Protein AF-A0A3D4MIY4-F1 (afdb_monomer)

Solvent-accessible surface area (backbone atoms only — not comparable to full-atom values): 18614 Å² total; per-residue (Å²): 113,76,85,46,86,84,57,46,69,43,81,49,69,80,91,75,84,51,58,44,52,22,52,63,93,45,61,68,58,101,83,41,83,82,85,59,82,90,73,63,87,81,52,77,48,76,43,84,40,78,58,70,73,36,59,56,46,65,85,40,71,78,42,34,35,34,38,58,38,82,47,72,69,58,53,73,64,58,44,49,53,55,30,51,53,50,27,69,75,35,72,42,55,35,28,42,25,37,26,77,68,74,39,39,27,31,36,37,41,84,60,47,26,76,40,56,76,36,62,53,62,65,62,33,51,53,52,47,50,53,38,49,62,48,33,58,70,58,45,68,67,47,74,45,61,48,82,92,38,68,47,40,57,63,86,35,82,79,47,54,69,36,56,50,54,41,51,53,48,38,47,76,52,48,32,53,57,56,39,74,41,98,86,66,46,53,26,34,61,60,47,41,36,35,62,34,74,95,79,22,36,36,29,34,43,46,84,38,39,7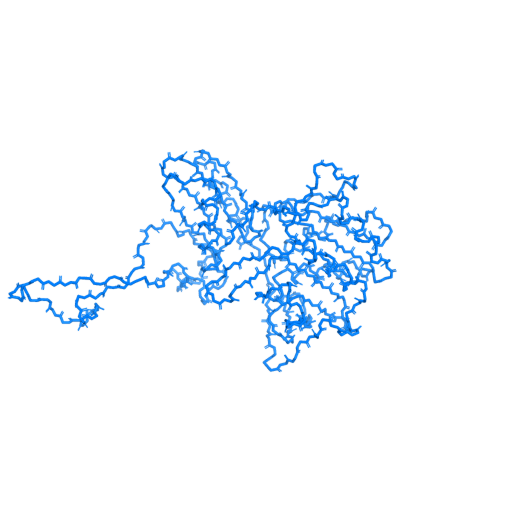2,86,40,35,84,82,65,28,25,12,39,34,39,70,53,72,92,50,32,31,44,20,24,39,40,59,56,29,61,55,53,48,24,52,50,49,34,45,66,79,37,71,79,40,34,33,37,44,31,34,34,26,33,71,38,98,77,34,80,77,70,68,40,78,34,87,32,75,59,40,47,79,32,16,54,60,35,15,47,54,47,47,74,42,46,40,77,74,46,96,59,34,28,30,22,31,34,51,49,33,23,38,44,42,35,23,28,74,86,48,60,36,66,60,59,43,50,55,47,64,60,28,39,36,35,89,50,38,36,48,52,84,70,85,110

Structure (mmCIF, N/CA/C/O backbone):
data_AF-A0A3D4MIY4-F1
#
_entry.id   AF-A0A3D4MIY4-F1
#
loop_
_atom_site.group_PDB
_atom_site.id
_atom_site.type_symbol
_atom_site.label_atom_id
_atom_site.label_alt_id
_atom_site.label_comp_id
_atom_site.label_asym_id
_atom_site.label_entity_id
_atom_site.label_seq_id
_atom_site.pdbx_PDB_ins_code
_atom_site.Cartn_x
_atom_site.Cartn_y
_atom_site.Cartn_z
_atom_site.occupancy
_atom_site.B_iso_or_equiv
_atom_site.auth_seq_id
_atom_site.auth_comp_id
_atom_site.auth_asym_id
_atom_site.auth_atom_id
_atom_site.pdbx_PDB_model_num
ATOM 1 N N . ILE A 1 1 ? 15.096 -20.292 -14.834 1.00 84.00 1 ILE A N 1
ATOM 2 C CA . ILE A 1 1 ? 14.872 -19.435 -13.636 1.00 84.00 1 ILE A CA 1
ATOM 3 C C . ILE A 1 1 ? 13.729 -19.999 -12.804 1.00 84.00 1 ILE A C 1
ATOM 5 O O . ILE A 1 1 ? 13.978 -20.437 -11.693 1.00 84.00 1 ILE A O 1
ATOM 9 N N . VAL A 1 2 ? 12.507 -20.044 -13.342 1.00 88.38 2 VAL A N 1
ATOM 10 C CA . VAL A 1 2 ? 11.313 -20.489 -12.599 1.00 88.38 2 VAL A CA 1
ATOM 11 C C . VAL A 1 2 ? 11.331 -21.970 -12.198 1.00 88.38 2 VAL A C 1
ATOM 13 O O . VAL A 1 2 ? 10.831 -22.300 -11.123 1.00 88.38 2 VAL A O 1
ATOM 16 N N . ASP A 1 3 ? 11.976 -22.826 -12.998 1.00 90.56 3 ASP A N 1
ATOM 17 C CA . ASP A 1 3 ? 12.056 -24.275 -12.749 1.00 90.56 3 ASP A CA 1
ATOM 18 C C . ASP A 1 3 ? 12.968 -24.647 -11.574 1.00 90.56 3 ASP A C 1
ATOM 20 O O . ASP A 1 3 ? 12.855 -25.740 -11.029 1.00 90.56 3 ASP A O 1
ATOM 24 N N . ASN A 1 4 ? 13.874 -23.752 -11.158 1.00 92.38 4 ASN A N 1
ATOM 25 C CA . ASN A 1 4 ? 14.737 -24.008 -10.011 1.00 92.38 4 ASN A CA 1
ATOM 26 C C . ASN A 1 4 ? 13.979 -23.674 -8.705 1.00 92.38 4 ASN A C 1
ATOM 28 O O . ASN A 1 4 ? 13.692 -22.496 -8.443 1.00 92.38 4 ASN A O 1
ATOM 32 N N . PRO A 1 5 ? 13.667 -24.662 -7.843 1.00 90.94 5 PRO A N 1
ATOM 33 C CA . PRO A 1 5 ? 12.929 -24.425 -6.598 1.00 90.94 5 PRO A CA 1
ATOM 34 C C . PRO A 1 5 ? 13.732 -23.619 -5.562 1.00 90.94 5 PRO A C 1
ATOM 36 O O . PRO A 1 5 ? 13.149 -22.984 -4.675 1.00 90.94 5 PRO A O 1
ATOM 39 N N . HIS A 1 6 ? 15.063 -23.595 -5.685 1.00 93.75 6 HIS A N 1
ATOM 40 C CA . HIS A 1 6 ? 15.959 -22.862 -4.790 1.00 93.75 6 HIS A CA 1
ATOM 41 C C . HIS A 1 6 ? 16.086 -21.378 -5.143 1.00 93.75 6 HIS A C 1
ATOM 43 O O . HIS A 1 6 ? 16.585 -20.604 -4.331 1.00 93.75 6 HIS A O 1
ATOM 49 N N . THR A 1 7 ? 15.612 -20.943 -6.314 1.00 94.88 7 THR A N 1
ATOM 50 C CA . THR A 1 7 ? 15.574 -19.516 -6.649 1.00 94.88 7 THR A CA 1
ATOM 51 C C . THR A 1 7 ? 14.589 -18.794 -5.732 1.00 94.88 7 THR A C 1
ATOM 53 O O . THR A 1 7 ? 13.399 -19.119 -5.730 1.00 94.88 7 THR A O 1
ATOM 56 N N . LYS A 1 8 ? 15.097 -17.820 -4.961 1.00 94.06 8 LYS A N 1
ATOM 57 C CA . LYS A 1 8 ? 14.319 -16.977 -4.032 1.00 94.06 8 LYS A CA 1
ATOM 58 C C . LYS A 1 8 ? 14.287 -15.506 -4.415 1.00 94.06 8 LYS A C 1
ATOM 60 O O . LYS A 1 8 ? 13.272 -14.860 -4.193 1.00 94.06 8 LYS A O 1
ATOM 65 N N . ILE A 1 9 ? 15.351 -14.995 -5.027 1.00 97.12 9 ILE A N 1
ATOM 66 C CA . ILE A 1 9 ? 15.426 -13.615 -5.508 1.00 97.12 9 ILE A CA 1
ATOM 67 C C . ILE A 1 9 ? 15.854 -13.635 -6.973 1.00 97.12 9 ILE A C 1
ATOM 69 O O . ILE A 1 9 ? 16.733 -14.411 -7.350 1.00 97.12 9 ILE A O 1
ATOM 73 N N . VAL A 1 10 ? 15.231 -12.795 -7.797 1.00 97.12 10 VAL A N 1
ATOM 74 C CA . VAL A 1 10 ? 15.616 -12.580 -9.195 1.00 97.12 10 VAL A CA 1
ATOM 75 C C . VAL A 1 10 ? 15.791 -11.088 -9.438 1.00 97.12 10 VAL A C 1
ATOM 77 O O . VAL A 1 10 ? 14.838 -10.328 -9.285 1.00 97.12 10 VAL A O 1
ATOM 80 N N . PHE A 1 11 ? 16.987 -10.690 -9.871 1.00 97.38 11 PHE A N 1
ATOM 81 C CA . PHE A 1 11 ? 17.255 -9.363 -10.422 1.00 97.38 11 PHE A CA 1
ATOM 82 C C . PHE A 1 11 ? 17.148 -9.430 -11.946 1.00 97.38 11 PHE A C 1
ATOM 84 O O . PHE A 1 11 ? 18.030 -9.948 -12.626 1.00 97.38 11 PHE A O 1
ATOM 91 N N . TRP A 1 12 ? 16.035 -8.936 -12.481 1.00 95.31 12 TRP A N 1
ATOM 92 C CA . TRP A 1 12 ? 15.746 -8.894 -13.909 1.00 95.31 12 TRP A CA 1
ATOM 93 C C . TRP A 1 12 ? 16.124 -7.525 -14.489 1.00 95.31 12 TRP A C 1
ATOM 95 O O . TRP A 1 12 ? 15.274 -6.657 -14.697 1.00 95.31 12 TRP A O 1
ATOM 105 N N . ASN A 1 13 ? 17.422 -7.329 -14.720 1.00 91.88 13 ASN A N 1
ATOM 106 C CA . ASN A 1 13 ? 17.986 -6.146 -15.373 1.00 91.88 13 ASN A CA 1
ATOM 107 C C . ASN A 1 13 ? 18.045 -6.137 -16.923 1.00 91.88 13 ASN A C 1
ATOM 109 O O . ASN A 1 13 ? 18.464 -5.105 -17.451 1.00 91.88 13 ASN A O 1
ATOM 113 N N . PRO A 1 14 ? 17.677 -7.191 -17.689 1.00 87.12 14 PRO A N 1
ATOM 114 C CA . PRO A 1 14 ? 17.742 -7.110 -19.146 1.00 87.12 14 PRO A CA 1
ATOM 115 C C . PRO A 1 14 ? 16.836 -6.019 -19.730 1.00 87.12 14 PRO A C 1
ATOM 117 O O . PRO A 1 14 ? 15.638 -5.968 -19.444 1.00 87.12 14 PRO A O 1
ATOM 120 N N . ALA A 1 15 ? 17.388 -5.204 -20.630 1.00 76.25 15 ALA A N 1
ATOM 121 C CA . ALA A 1 15 ? 16.610 -4.333 -21.503 1.00 76.25 15 ALA A CA 1
ATOM 122 C C . ALA A 1 15 ? 16.080 -5.157 -22.686 1.00 76.25 15 ALA A C 1
ATOM 124 O O . ALA A 1 15 ? 16.822 -5.479 -23.611 1.00 76.25 15 ALA A O 1
ATOM 125 N N . ILE A 1 16 ? 14.800 -5.533 -22.636 1.00 81.50 16 ILE A N 1
ATOM 126 C CA . ILE A 1 16 ? 14.145 -6.338 -23.674 1.00 81.50 16 ILE A CA 1
ATOM 127 C C . ILE A 1 16 ? 12.974 -5.553 -24.264 1.00 81.50 16 ILE A C 1
ATOM 129 O O . ILE A 1 16 ? 12.176 -4.949 -23.543 1.00 81.50 16 ILE A O 1
ATOM 133 N N . CYS A 1 17 ? 12.864 -5.587 -25.589 1.00 75.19 17 CYS A N 1
ATOM 134 C CA . CYS A 1 17 ? 11.713 -5.079 -26.320 1.00 75.19 17 CYS A CA 1
ATOM 135 C C . CYS A 1 17 ? 10.725 -6.223 -26.573 1.00 75.19 17 CYS A C 1
ATOM 137 O O . CYS A 1 17 ? 10.965 -7.080 -27.419 1.00 75.19 17 CYS A O 1
ATOM 139 N N . ASP A 1 18 ? 9.613 -6.238 -25.840 1.00 82.06 18 ASP A N 1
ATOM 140 C CA . ASP A 1 18 ? 8.560 -7.244 -26.013 1.00 82.06 18 ASP A CA 1
ATOM 141 C C . ASP A 1 18 ? 7.606 -6.826 -27.148 1.00 82.06 18 ASP A C 1
ATOM 143 O O . ASP A 1 18 ? 6.642 -6.086 -26.928 1.00 82.06 18 ASP A O 1
ATOM 147 N N . PHE A 1 19 ? 7.884 -7.297 -28.366 1.00 87.56 19 PHE A N 1
ATOM 148 C CA . PHE A 1 19 ? 6.998 -7.176 -29.525 1.00 87.56 19 PHE A CA 1
ATOM 149 C C . PHE A 1 19 ? 6.752 -8.543 -30.161 1.00 87.56 19 PHE A C 1
ATOM 151 O O . PHE A 1 19 ? 7.664 -9.359 -30.284 1.00 87.56 19 PHE A O 1
ATOM 158 N N . ASN A 1 20 ? 5.525 -8.758 -30.622 1.00 86.75 20 ASN A N 1
ATOM 159 C CA . ASN A 1 20 ? 5.214 -9.777 -31.608 1.00 86.75 20 ASN A CA 1
ATOM 160 C C . ASN A 1 20 ? 5.405 -9.163 -32.996 1.00 86.75 20 ASN A C 1
ATOM 162 O O . ASN A 1 20 ? 4.992 -8.028 -33.232 1.00 86.75 20 ASN A O 1
ATOM 166 N N . GLY A 1 21 ? 6.027 -9.907 -33.908 1.00 87.88 21 GLY A N 1
ATOM 167 C CA . GLY A 1 21 ? 6.249 -9.473 -35.284 1.00 87.88 21 GLY A CA 1
ATOM 168 C C . GLY A 1 21 ? 5.508 -10.345 -36.289 1.00 87.88 21 GLY A C 1
ATOM 169 O O . GLY A 1 21 ? 5.475 -11.572 -36.150 1.00 87.88 21 GLY A O 1
ATOM 170 N N . SER A 1 22 ? 4.975 -9.730 -37.336 1.00 89.31 22 SER A N 1
ATOM 171 C CA . SER A 1 22 ? 4.595 -10.412 -38.575 1.00 89.31 22 SER 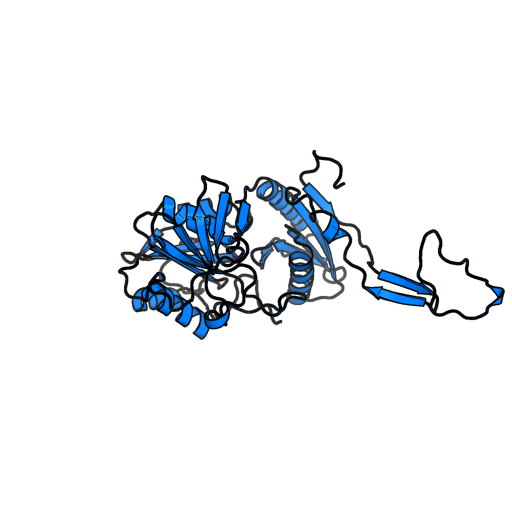A CA 1
ATOM 172 C C . SER A 1 22 ? 5.247 -9.728 -39.772 1.00 89.31 22 SER A C 1
ATOM 174 O O . SER A 1 22 ? 5.598 -8.547 -39.704 1.00 89.31 22 SER A O 1
ATOM 176 N N . ILE A 1 23 ? 5.428 -10.490 -40.849 1.00 88.06 23 ILE A N 1
ATOM 177 C CA . ILE A 1 23 ? 5.787 -9.959 -42.165 1.00 88.06 23 ILE A CA 1
ATOM 178 C C . ILE A 1 23 ? 4.547 -10.107 -43.034 1.00 88.06 23 ILE A C 1
ATOM 180 O O . ILE A 1 23 ? 4.093 -11.229 -43.263 1.00 88.06 23 ILE A O 1
ATOM 184 N N . ASP A 1 24 ? 3.972 -8.978 -43.434 1.00 85.31 24 ASP A N 1
ATOM 185 C CA . ASP A 1 24 ? 2.646 -8.892 -44.036 1.00 85.31 24 ASP A CA 1
ATOM 186 C C . ASP A 1 24 ? 1.632 -9.692 -43.177 1.00 85.31 24 ASP A C 1
ATOM 188 O O . ASP A 1 24 ? 1.562 -9.498 -41.953 1.00 85.31 24 ASP A O 1
ATOM 192 N N . ASP A 1 25 ? 0.906 -10.637 -43.779 1.00 83.06 25 ASP A N 1
ATOM 193 C CA . ASP A 1 25 ? -0.062 -11.509 -43.097 1.00 83.06 25 ASP A CA 1
ATOM 194 C C . ASP A 1 25 ? 0.558 -12.787 -42.492 1.00 83.06 25 ASP A C 1
ATOM 196 O O . ASP A 1 25 ? -0.145 -13.635 -41.935 1.00 83.06 25 ASP A O 1
ATOM 200 N N . VAL A 1 26 ? 1.883 -12.957 -42.575 1.00 84.00 26 VAL A N 1
ATOM 201 C CA . VAL A 1 26 ? 2.581 -14.149 -42.076 1.00 84.00 26 VAL A CA 1
ATOM 202 C C . VAL A 1 26 ? 3.101 -13.912 -40.661 1.00 84.00 26 VAL A C 1
ATOM 204 O O . VAL A 1 26 ? 4.045 -13.154 -40.424 1.00 84.00 26 VAL A O 1
ATOM 207 N N . ALA A 1 27 ? 2.511 -14.617 -39.697 1.00 82.75 27 ALA A N 1
ATOM 208 C CA . ALA A 1 27 ? 2.979 -14.613 -38.315 1.00 82.75 27 ALA A CA 1
ATOM 209 C C . ALA A 1 27 ? 4.389 -15.221 -38.185 1.00 82.75 27 ALA A C 1
ATOM 211 O O . ALA A 1 27 ? 4.691 -16.266 -38.769 1.00 82.75 27 ALA A O 1
ATOM 212 N N . SER A 1 28 ? 5.241 -14.599 -37.366 1.00 83.81 28 SER A N 1
ATOM 213 C CA . SER A 1 28 ? 6.577 -15.127 -37.068 1.00 83.81 28 SER A CA 1
ATOM 214 C C . SER A 1 28 ? 6.506 -16.409 -36.231 1.00 83.81 28 SER A C 1
ATOM 216 O O . SER A 1 28 ? 5.697 -16.526 -35.312 1.00 83.81 28 SER A O 1
ATOM 218 N N . GLY A 1 29 ? 7.390 -17.374 -36.497 1.00 82.25 29 GLY A N 1
ATOM 219 C CA . GLY A 1 29 ? 7.465 -18.608 -35.713 1.00 82.25 29 GLY A CA 1
ATOM 220 C C . GLY A 1 29 ? 8.442 -19.640 -36.272 1.00 82.25 29 GLY A C 1
ATOM 221 O O . GLY A 1 29 ? 8.860 -19.566 -37.423 1.00 82.25 29 GLY A O 1
ATOM 222 N N . ARG A 1 30 ? 8.779 -20.659 -35.467 1.00 82.75 30 ARG A N 1
ATOM 223 C CA . ARG A 1 30 ? 9.730 -21.731 -35.843 1.00 82.75 30 ARG A CA 1
ATOM 224 C C . ARG A 1 30 ? 9.350 -22.459 -37.140 1.00 82.75 30 ARG A C 1
ATOM 226 O O . ARG A 1 30 ? 10.223 -22.979 -37.827 1.00 82.75 30 ARG A O 1
ATOM 233 N N . LYS A 1 31 ? 8.050 -22.527 -37.438 1.00 85.31 31 LYS A N 1
ATOM 234 C CA . LYS A 1 31 ? 7.483 -23.148 -38.644 1.00 85.31 31 LYS A CA 1
ATOM 235 C C . LYS A 1 31 ? 6.847 -22.122 -39.594 1.00 85.31 31 LYS A C 1
ATOM 237 O O . LYS A 1 31 ? 6.045 -22.509 -40.437 1.00 85.31 31 LYS A O 1
ATOM 242 N N . ALA A 1 32 ? 7.157 -20.834 -39.435 1.00 83.25 32 ALA A N 1
ATOM 243 C CA . ALA A 1 32 ? 6.662 -19.804 -40.339 1.00 83.25 32 ALA A CA 1
ATOM 244 C C . ALA A 1 32 ? 7.239 -19.998 -41.745 1.00 83.25 32 ALA A C 1
ATOM 246 O O . ALA A 1 32 ? 8.332 -20.549 -41.925 1.00 83.25 32 ALA A O 1
ATOM 247 N N . GLN A 1 33 ? 6.488 -19.550 -42.748 1.00 84.44 33 GLN A N 1
ATOM 248 C CA . GLN A 1 33 ? 6.910 -19.626 -44.137 1.00 84.44 33 GLN A CA 1
ATOM 249 C C . GLN A 1 33 ? 8.217 -18.847 -44.337 1.00 84.44 33 GLN A C 1
ATOM 251 O O . GLN A 1 33 ? 8.369 -17.726 -43.855 1.00 84.44 33 GLN A O 1
ATOM 256 N N . ARG A 1 34 ? 9.177 -19.443 -45.058 1.00 81.75 34 ARG A N 1
ATOM 257 C CA . ARG A 1 34 ? 10.423 -18.749 -45.405 1.00 81.75 34 ARG A CA 1
ATOM 258 C C . ARG A 1 34 ? 10.121 -17.563 -46.316 1.00 81.75 34 ARG A C 1
ATOM 260 O O . ARG A 1 34 ? 9.444 -17.726 -47.333 1.00 81.75 34 ARG A O 1
ATOM 267 N N . MET A 1 35 ? 10.686 -16.408 -45.976 1.00 82.75 35 MET A N 1
ATOM 268 C CA . MET A 1 35 ? 10.656 -15.236 -46.847 1.00 82.75 35 MET A CA 1
ATOM 269 C C . MET A 1 35 ? 11.371 -15.535 -48.168 1.00 82.75 35 MET A C 1
ATOM 271 O O . MET A 1 35 ? 12.379 -16.249 -48.194 1.00 82.75 35 MET A O 1
ATOM 275 N N . LYS A 1 36 ? 10.845 -14.989 -49.266 1.00 81.62 36 LYS A N 1
ATOM 276 C CA . LYS A 1 36 ? 11.412 -15.132 -50.610 1.00 81.62 36 LYS A CA 1
ATOM 277 C C . LYS A 1 36 ? 11.855 -13.758 -51.096 1.00 81.62 36 LYS A C 1
ATOM 279 O O . LYS A 1 3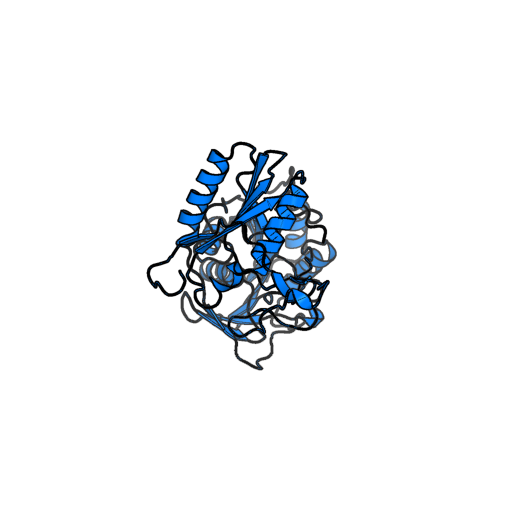6 ? 11.016 -12.910 -51.355 1.00 81.62 36 LYS A O 1
ATOM 284 N N . THR A 1 37 ? 13.158 -13.557 -51.263 1.00 77.12 37 THR A N 1
ATOM 285 C CA . THR A 1 37 ? 13.740 -12.274 -51.704 1.00 77.12 37 THR A CA 1
ATOM 286 C C . THR A 1 37 ? 13.262 -11.831 -53.089 1.00 77.12 37 THR A C 1
ATOM 288 O O . THR A 1 37 ? 13.198 -10.641 -53.363 1.00 77.12 37 THR A O 1
ATOM 291 N N . ALA A 1 38 ? 12.861 -12.774 -53.948 1.00 79.56 38 ALA A N 1
ATOM 292 C CA . ALA A 1 38 ? 12.288 -12.484 -55.263 1.00 79.56 38 ALA A CA 1
ATOM 293 C C . ALA A 1 38 ? 10.871 -11.872 -55.215 1.00 79.56 38 ALA A C 1
ATOM 295 O O . ALA A 1 38 ? 10.374 -11.444 -56.250 1.00 79.56 38 ALA A O 1
ATOM 296 N N . ALA A 1 39 ? 10.210 -11.851 -54.049 1.00 73.75 39 ALA A N 1
ATOM 297 C CA . ALA A 1 39 ? 8.852 -11.325 -53.897 1.00 73.75 39 ALA A CA 1
ATOM 298 C C . ALA A 1 39 ? 8.787 -9.788 -53.788 1.00 73.75 39 ALA A C 1
ATOM 300 O O . ALA A 1 39 ? 7.691 -9.239 -53.773 1.00 73.75 39 ALA A O 1
ATOM 301 N N . GLY A 1 40 ? 9.934 -9.100 -53.754 1.00 82.88 40 GLY A N 1
ATOM 302 C CA . GLY A 1 40 ? 9.991 -7.642 -53.658 1.00 82.88 40 GLY A CA 1
ATOM 303 C C . GLY A 1 40 ? 9.841 -7.131 -52.224 1.00 82.88 40 GLY A C 1
ATOM 304 O O . GLY A 1 40 ? 10.310 -7.764 -51.279 1.00 82.88 40 GLY A O 1
ATOM 305 N N . GLU A 1 41 ? 9.250 -5.947 -52.081 1.00 87.12 41 GLU A N 1
ATOM 306 C CA . GLU A 1 41 ? 9.051 -5.263 -50.800 1.00 87.12 41 GLU A CA 1
ATOM 307 C C . GLU A 1 41 ? 8.077 -6.022 -49.881 1.00 87.12 41 GLU A C 1
ATOM 309 O O . GLU A 1 41 ? 7.076 -6.570 -50.335 1.00 87.12 41 GLU A O 1
ATOM 314 N N . THR A 1 42 ? 8.367 -6.034 -48.576 1.00 86.69 42 THR A N 1
ATOM 315 C CA . THR A 1 42 ? 7.546 -6.683 -47.537 1.00 86.69 42 THR A CA 1
ATOM 316 C C . THR A 1 42 ? 7.409 -5.767 -46.327 1.00 86.69 42 THR A C 1
ATOM 318 O O . THR A 1 42 ? 8.398 -5.142 -45.930 1.00 86.69 42 THR A O 1
ATOM 321 N N . HIS A 1 43 ? 6.244 -5.737 -45.679 1.00 89.38 43 HIS A N 1
ATOM 322 C CA . HIS A 1 43 ? 5.992 -4.865 -44.530 1.00 89.38 43 HIS A CA 1
ATOM 323 C C . HIS A 1 43 ? 6.120 -5.624 -43.209 1.00 89.38 43 HIS A C 1
ATOM 325 O O . HIS A 1 43 ? 5.499 -6.664 -43.007 1.00 89.38 43 HIS A O 1
ATOM 331 N N . MET A 1 44 ? 6.880 -5.081 -42.256 1.00 90.69 44 MET A N 1
ATOM 332 C CA . MET A 1 44 ? 6.946 -5.630 -40.900 1.00 90.69 44 MET A CA 1
ATOM 333 C C . MET A 1 44 ? 5.928 -4.937 -39.994 1.00 90.69 44 MET A C 1
ATOM 335 O O . MET A 1 44 ? 5.990 -3.724 -39.792 1.00 90.69 44 MET A O 1
ATOM 339 N N . LYS A 1 45 ? 5.030 -5.713 -39.386 1.00 90.44 45 LYS A N 1
ATOM 340 C CA . LYS A 1 45 ? 4.103 -5.223 -38.363 1.00 90.44 45 LYS A CA 1
ATOM 341 C C . LYS A 1 45 ? 4.562 -5.687 -36.989 1.00 90.44 45 LYS A C 1
ATOM 343 O O . LYS A 1 45 ? 4.643 -6.885 -36.727 1.00 90.44 45 LYS A O 1
ATOM 348 N N . LEU A 1 46 ? 4.822 -4.730 -36.103 1.00 90.62 46 LEU A N 1
ATOM 349 C CA . LEU A 1 46 ? 5.132 -4.986 -34.700 1.00 90.62 46 LEU A CA 1
ATOM 350 C C . LEU A 1 46 ? 3.923 -4.642 -33.833 1.00 90.62 46 LEU A C 1
ATOM 352 O O . LEU A 1 46 ? 3.378 -3.541 -33.918 1.00 90.62 46 LEU A O 1
ATOM 356 N N . THR A 1 47 ? 3.513 -5.569 -32.976 1.00 88.75 47 THR A N 1
ATOM 357 C CA . THR A 1 47 ? 2.494 -5.331 -31.949 1.00 88.75 47 THR A CA 1
ATOM 358 C C . THR A 1 47 ? 3.094 -5.576 -30.568 1.00 88.75 47 THR A C 1
ATOM 360 O O . THR A 1 47 ? 3.915 -6.481 -30.417 1.00 88.75 47 THR A O 1
ATOM 363 N N . PRO A 1 48 ? 2.749 -4.780 -29.541 1.00 86.44 48 PRO A N 1
ATOM 364 C CA . PRO A 1 48 ? 3.254 -5.016 -28.192 1.00 86.44 48 PRO A CA 1
ATOM 365 C C . PRO A 1 48 ? 2.940 -6.440 -27.721 1.00 86.44 48 PRO A C 1
ATOM 367 O O . PRO A 1 48 ? 1.798 -6.888 -27.823 1.00 86.44 48 PRO A O 1
ATOM 370 N N . ALA A 1 49 ? 3.948 -7.134 -27.199 1.00 85.75 49 ALA A N 1
ATOM 371 C CA . ALA A 1 49 ? 3.780 -8.431 -26.558 1.00 85.75 49 ALA A CA 1
ATOM 372 C C . ALA A 1 49 ? 3.663 -8.280 -25.036 1.00 85.75 49 ALA A C 1
ATOM 374 O O . ALA A 1 49 ? 4.031 -7.251 -24.451 1.00 85.75 49 ALA A O 1
ATOM 375 N N . ASP A 1 50 ? 3.170 -9.335 -24.390 1.00 83.31 50 ASP A N 1
ATOM 376 C CA . ASP A 1 50 ? 3.215 -9.439 -22.938 1.00 83.31 50 ASP A CA 1
ATOM 377 C C . ASP A 1 50 ? 4.661 -9.403 -22.448 1.00 83.31 50 ASP A C 1
ATOM 379 O O . ASP A 1 50 ? 5.572 -9.981 -23.040 1.00 83.31 50 ASP A O 1
ATOM 383 N N . LYS A 1 51 ? 4.869 -8.712 -21.328 1.00 84.50 51 LYS A N 1
ATOM 384 C CA . LYS A 1 51 ? 6.196 -8.545 -20.745 1.00 84.50 51 LYS A CA 1
ATOM 385 C C . LYS A 1 51 ? 6.702 -9.875 -20.200 1.00 84.50 51 LYS A C 1
ATOM 387 O O . LYS A 1 51 ? 6.076 -10.410 -19.284 1.00 84.50 51 LYS A O 1
ATOM 392 N N . ILE A 1 52 ? 7.870 -10.345 -20.652 1.00 88.62 52 ILE A N 1
ATOM 393 C CA . ILE A 1 52 ? 8.477 -11.605 -20.168 1.00 88.62 52 ILE A CA 1
ATOM 394 C C . ILE A 1 52 ? 8.596 -11.615 -18.636 1.00 88.62 52 ILE A C 1
ATOM 396 O O . ILE A 1 52 ? 8.311 -12.624 -17.990 1.00 88.62 52 ILE A O 1
ATOM 400 N N . VAL A 1 53 ? 8.942 -10.469 -18.037 1.00 90.31 53 VAL A N 1
ATOM 401 C CA . VAL A 1 53 ? 9.090 -10.314 -16.578 1.00 90.31 53 VAL A CA 1
ATOM 402 C C . VAL A 1 53 ? 7.826 -10.698 -15.794 1.00 90.31 53 VAL A C 1
ATOM 404 O O . VAL A 1 53 ? 7.934 -11.234 -14.692 1.00 90.31 53 VAL A O 1
ATOM 407 N N . SER A 1 54 ? 6.629 -10.528 -16.370 1.00 87.62 54 SER A N 1
ATOM 408 C CA . SER A 1 54 ? 5.372 -10.944 -15.729 1.00 87.62 54 SER A CA 1
ATOM 409 C C . SER A 1 54 ? 5.229 -12.466 -15.594 1.00 87.62 54 SER A C 1
ATOM 411 O O . SER A 1 54 ? 4.509 -12.946 -14.717 1.00 87.62 54 SER A O 1
ATOM 413 N N . GLY A 1 55 ? 5.957 -13.236 -16.411 1.00 90.19 55 GLY A N 1
ATOM 414 C CA . GLY A 1 55 ? 5.975 -14.696 -16.362 1.00 90.19 55 GLY A CA 1
ATOM 415 C C . GLY A 1 55 ? 6.711 -15.256 -15.142 1.00 90.19 55 GLY A C 1
ATOM 416 O O . GLY A 1 55 ? 6.358 -16.330 -14.663 1.00 90.19 55 GLY A O 1
ATOM 417 N N . ILE A 1 56 ? 7.686 -14.524 -14.585 1.00 92.19 56 ILE A N 1
ATOM 418 C CA . ILE A 1 56 ? 8.572 -15.034 -13.520 1.00 92.19 56 ILE A CA 1
ATOM 419 C C . ILE A 1 56 ? 7.782 -15.399 -12.260 1.00 92.19 56 ILE A C 1
ATOM 421 O O . ILE A 1 56 ? 7.947 -16.482 -11.704 1.00 92.19 56 ILE A O 1
ATOM 425 N N . ARG A 1 57 ? 6.895 -14.502 -11.820 1.00 91.88 57 ARG A N 1
ATOM 426 C CA . ARG A 1 57 ? 6.057 -14.702 -10.630 1.00 91.88 57 ARG A CA 1
ATOM 427 C C . ARG A 1 57 ? 4.659 -15.198 -10.979 1.00 91.88 57 ARG A C 1
ATOM 429 O O . ARG A 1 57 ? 3.764 -15.056 -10.148 1.00 91.88 57 ARG A O 1
ATOM 436 N N . LYS A 1 58 ? 4.409 -15.721 -12.186 1.00 89.25 58 LYS A N 1
ATOM 437 C CA . LYS A 1 58 ? 3.071 -16.212 -12.560 1.00 89.25 58 LYS A CA 1
ATOM 438 C C . LYS A 1 58 ? 2.638 -17.337 -11.617 1.00 89.25 58 LYS A C 1
ATOM 440 O O . LYS A 1 58 ? 1.656 -17.164 -10.895 1.00 89.25 58 LYS A O 1
ATOM 445 N N . ASP A 1 59 ? 3.466 -18.376 -11.533 1.00 88.25 59 ASP A N 1
ATOM 446 C CA . ASP A 1 59 ? 3.224 -19.568 -10.708 1.00 88.25 59 ASP A CA 1
ATOM 447 C C . ASP A 1 59 ? 4.115 -19.608 -9.451 1.00 88.25 59 ASP A C 1
ATOM 449 O O . ASP A 1 59 ? 3.767 -20.211 -8.438 1.00 88.25 59 ASP A O 1
ATOM 453 N N . ARG A 1 60 ? 5.244 -18.888 -9.467 1.00 90.81 60 ARG A N 1
ATOM 454 C CA . ARG A 1 60 ? 6.214 -18.798 -8.363 1.00 90.81 60 ARG A CA 1
ATOM 455 C C . ARG A 1 60 ? 6.077 -17.488 -7.586 1.00 90.81 60 ARG A C 1
ATOM 457 O O . ARG A 1 60 ? 6.937 -16.610 -7.642 1.00 90.81 60 ARG A O 1
ATOM 464 N N . LYS A 1 61 ? 4.962 -17.325 -6.862 1.00 88.38 61 LYS A N 1
ATOM 465 C CA . LYS A 1 61 ? 4.701 -16.116 -6.044 1.00 88.38 61 LYS A CA 1
ATOM 466 C C . LYS A 1 61 ? 5.700 -15.926 -4.894 1.00 88.38 61 LYS A C 1
ATOM 468 O O . LYS A 1 61 ? 5.808 -14.809 -4.391 1.00 88.38 61 LYS A O 1
ATOM 473 N N . ASP A 1 62 ? 6.416 -16.990 -4.530 1.00 90.25 62 ASP A N 1
ATOM 474 C CA . ASP A 1 62 ? 7.481 -17.026 -3.524 1.00 90.25 62 ASP A CA 1
ATOM 475 C C . ASP A 1 62 ? 8.801 -16.389 -3.985 1.00 90.25 62 ASP A C 1
ATOM 477 O O . ASP A 1 62 ? 9.654 -16.113 -3.149 1.00 90.25 62 ASP A O 1
ATOM 481 N N . ILE A 1 63 ? 8.992 -16.156 -5.289 1.00 95.12 63 ILE A N 1
ATOM 482 C CA . ILE A 1 63 ? 10.167 -15.433 -5.786 1.00 95.12 63 ILE A CA 1
ATOM 483 C C . ILE A 1 63 ? 9.993 -13.941 -5.502 1.00 95.12 63 ILE A C 1
ATOM 485 O O . ILE A 1 63 ? 8.999 -13.341 -5.921 1.00 95.12 63 ILE A O 1
ATOM 489 N N . PHE A 1 64 ? 10.994 -13.340 -4.860 1.00 96.81 64 PHE A N 1
ATOM 490 C CA . PHE A 1 64 ? 11.154 -11.896 -4.767 1.00 96.81 64 PHE A CA 1
ATOM 491 C C . PHE A 1 64 ? 11.754 -11.368 -6.072 1.00 96.81 64 PHE A C 1
ATOM 493 O O . PHE A 1 64 ? 12.879 -11.708 -6.444 1.00 96.81 64 PHE A O 1
ATOM 500 N N . LEU A 1 65 ? 10.985 -10.570 -6.805 1.00 97.38 65 LEU A N 1
ATOM 501 C CA . LEU A 1 65 ? 11.368 -10.078 -8.121 1.00 97.38 65 LEU A CA 1
ATOM 502 C C . LEU A 1 65 ? 11.756 -8.608 -8.051 1.00 97.38 65 LEU A C 1
ATOM 504 O O . LEU A 1 65 ? 10.952 -7.762 -7.656 1.00 97.38 65 LEU A O 1
ATOM 508 N N . VAL A 1 66 ? 12.966 -8.326 -8.517 1.00 98.19 66 VAL A N 1
ATOM 509 C CA . VAL A 1 66 ? 13.478 -6.987 -8.772 1.00 98.19 66 VAL A CA 1
ATOM 510 C C . VAL A 1 66 ? 13.547 -6.784 -10.280 1.00 98.19 66 VAL A C 1
ATOM 512 O O . VAL A 1 66 ? 14.071 -7.640 -10.991 1.00 98.19 66 VAL A O 1
ATOM 515 N N . ALA A 1 67 ? 13.026 -5.669 -10.779 1.00 97.06 67 ALA A N 1
ATOM 516 C CA . ALA A 1 67 ? 13.134 -5.300 -12.188 1.00 97.06 67 ALA A CA 1
ATOM 517 C C . ALA A 1 67 ? 13.783 -3.926 -12.352 1.00 97.06 67 ALA A C 1
ATOM 519 O O . ALA A 1 67 ? 13.922 -3.167 -11.396 1.00 97.06 67 ALA A O 1
ATOM 520 N N . PHE A 1 68 ? 14.167 -3.612 -13.584 1.00 96.88 68 PHE A N 1
ATOM 521 C CA . PHE A 1 68 ? 14.805 -2.351 -13.931 1.00 96.88 68 PHE A CA 1
ATOM 522 C C . PHE A 1 68 ? 13.967 -1.624 -14.976 1.00 96.88 68 PHE A C 1
ATOM 524 O O . PHE A 1 68 ? 13.389 -2.241 -15.877 1.00 96.88 68 PHE A O 1
ATOM 531 N N . LYS A 1 69 ? 13.896 -0.302 -14.855 1.00 95.44 69 LYS A N 1
ATOM 532 C CA . LYS A 1 69 ? 13.201 0.563 -15.796 1.00 95.44 69 LYS A CA 1
ATOM 533 C C . LYS A 1 69 ? 14.099 1.727 -16.174 1.00 95.44 69 LYS A C 1
ATOM 535 O O . LYS A 1 69 ? 14.427 2.567 -15.352 1.00 95.44 69 LYS A O 1
ATOM 540 N N . THR A 1 70 ? 14.435 1.801 -17.451 1.00 95.31 70 THR A N 1
ATOM 541 C CA . THR A 1 70 ? 15.199 2.924 -17.986 1.00 95.31 70 THR A CA 1
ATOM 542 C C . THR A 1 70 ? 14.273 3.979 -18.591 1.00 95.31 70 THR A C 1
ATOM 544 O O . THR A 1 70 ? 13.274 3.639 -19.247 1.00 95.31 70 THR A O 1
ATOM 547 N N . THR A 1 71 ? 14.620 5.243 -18.367 1.00 95.94 71 THR A N 1
ATOM 548 C CA . THR A 1 71 ? 14.055 6.444 -18.998 1.00 95.94 71 THR A CA 1
ATOM 549 C C . THR A 1 71 ? 15.167 7.280 -19.641 1.00 95.94 71 THR A C 1
ATOM 551 O O . THR A 1 71 ? 16.355 6.996 -19.456 1.00 95.94 71 THR A O 1
ATOM 554 N N . THR A 1 72 ? 14.779 8.287 -20.427 1.00 96.75 72 THR A N 1
ATOM 555 C CA . THR A 1 72 ? 15.709 9.167 -21.143 1.00 96.75 72 THR A CA 1
ATOM 556 C C . THR A 1 72 ? 15.245 10.615 -21.037 1.00 96.75 72 THR A C 1
ATOM 558 O O . THR A 1 72 ? 14.274 10.981 -21.694 1.00 96.75 72 THR A O 1
ATOM 561 N N . GLY A 1 73 ? 15.946 11.434 -20.249 1.00 97.25 73 GLY A N 1
ATOM 562 C CA . GLY A 1 73 ? 15.622 12.851 -20.062 1.00 97.25 73 GLY A CA 1
ATOM 563 C C . GLY A 1 73 ? 14.317 13.094 -19.303 1.00 97.25 73 GLY A C 1
ATOM 564 O O . GLY A 1 73 ? 13.752 14.175 -19.425 1.00 97.25 73 GLY A O 1
ATOM 565 N N . ALA A 1 74 ? 13.828 12.094 -18.567 1.00 97.19 74 ALA A N 1
ATOM 566 C CA . ALA A 1 74 ? 12.584 12.188 -17.817 1.00 97.19 74 ALA A CA 1
ATOM 567 C C . ALA A 1 74 ? 12.781 12.943 -16.495 1.00 97.19 74 ALA A C 1
ATOM 569 O O . ALA A 1 74 ? 13.835 12.855 -15.856 1.00 97.19 74 ALA A O 1
ATOM 570 N N . SER A 1 75 ? 11.737 13.650 -16.072 1.00 95.75 75 SER A N 1
ATOM 571 C CA . SER A 1 75 ? 11.608 14.182 -14.715 1.00 95.75 75 SER A CA 1
ATOM 572 C C . SER A 1 75 ? 11.446 13.060 -13.683 1.00 95.75 75 SER A C 1
ATOM 574 O O . SER A 1 75 ? 11.101 11.922 -14.016 1.00 95.75 75 SER A O 1
ATOM 576 N N . GLU A 1 76 ? 11.659 13.383 -12.406 1.00 94.38 76 GLU A N 1
ATOM 577 C CA . GLU A 1 76 ? 11.514 12.423 -11.306 1.00 94.38 76 GLU A CA 1
ATOM 578 C C . GLU A 1 76 ? 10.109 11.791 -11.258 1.00 94.38 76 GLU A C 1
ATOM 580 O O . GLU A 1 76 ? 9.973 10.576 -11.112 1.00 94.38 76 GLU A O 1
ATOM 585 N N . ASP A 1 77 ? 9.057 12.586 -11.462 1.00 91.88 77 ASP A N 1
ATOM 586 C CA . ASP A 1 77 ? 7.680 12.086 -11.457 1.00 91.88 77 ASP A CA 1
ATOM 587 C C . ASP A 1 77 ? 7.389 11.174 -12.655 1.00 91.88 77 ASP A C 1
ATOM 589 O O . ASP A 1 77 ? 6.764 10.122 -12.503 1.00 91.88 77 ASP A O 1
ATOM 593 N N . GLU A 1 78 ? 7.885 11.510 -13.848 1.00 93.56 78 GLU A N 1
ATOM 594 C CA . GLU A 1 78 ? 7.747 10.652 -15.031 1.00 93.56 78 GLU A CA 1
ATOM 595 C C . GLU A 1 78 ? 8.469 9.311 -14.845 1.00 93.56 78 GLU A C 1
ATOM 597 O O . GLU A 1 78 ? 7.939 8.254 -15.213 1.00 93.56 78 GLU A O 1
ATOM 602 N N . MET A 1 79 ? 9.660 9.335 -14.237 1.00 95.50 79 MET A N 1
ATOM 603 C CA . MET A 1 79 ? 10.397 8.134 -13.845 1.00 95.50 79 MET A CA 1
ATOM 604 C C . MET A 1 79 ? 9.583 7.280 -12.872 1.00 95.50 79 MET A C 1
ATOM 606 O O . MET A 1 79 ? 9.389 6.078 -13.106 1.00 95.50 79 MET A O 1
ATOM 610 N N . TYR A 1 80 ? 9.066 7.906 -11.815 1.00 93.44 80 TYR A N 1
ATOM 611 C CA . TYR A 1 80 ? 8.250 7.256 -10.802 1.00 93.44 80 TYR A CA 1
ATOM 612 C C . TYR A 1 80 ? 7.014 6.579 -11.413 1.00 93.44 80 TYR A C 1
ATOM 614 O O . TYR A 1 80 ? 6.801 5.376 -11.237 1.00 93.44 80 TYR A O 1
ATOM 622 N N . LEU A 1 81 ? 6.243 7.302 -12.227 1.00 90.56 81 LEU A N 1
ATOM 623 C CA . LEU A 1 81 ? 5.054 6.769 -12.894 1.00 90.56 81 LEU A CA 1
ATOM 624 C C . LEU A 1 81 ? 5.391 5.603 -13.833 1.00 90.56 81 LEU A C 1
ATOM 626 O O . LEU A 1 81 ? 4.679 4.591 -13.866 1.00 90.56 81 LEU A O 1
ATOM 630 N N . ALA A 1 82 ? 6.494 5.698 -14.581 1.00 91.75 82 ALA A N 1
ATOM 631 C CA . ALA A 1 82 ? 6.929 4.641 -15.486 1.00 91.75 82 ALA A CA 1
ATOM 632 C C . ALA A 1 82 ? 7.302 3.350 -14.739 1.00 91.75 82 ALA A C 1
ATOM 634 O O . ALA A 1 82 ? 6.945 2.250 -15.188 1.00 91.75 82 ALA A O 1
ATOM 635 N N . GLY A 1 83 ? 8.001 3.465 -13.608 1.00 93.06 83 GLY A N 1
ATOM 636 C CA . GLY A 1 83 ? 8.363 2.315 -12.785 1.00 93.06 83 GLY A CA 1
ATOM 637 C C . GLY A 1 83 ? 7.178 1.741 -12.005 1.00 93.06 83 GLY A C 1
ATOM 638 O O . GLY A 1 83 ? 7.007 0.520 -11.992 1.00 93.06 83 GLY A O 1
ATOM 639 N N . LEU A 1 84 ? 6.290 2.581 -11.462 1.00 89.88 84 LEU A N 1
ATOM 640 C CA . LEU A 1 84 ? 5.064 2.142 -10.785 1.00 89.88 84 LEU A CA 1
ATOM 641 C C . LEU A 1 84 ? 4.147 1.362 -11.740 1.00 89.88 84 LEU A C 1
ATOM 643 O O . LEU A 1 84 ? 3.649 0.284 -11.402 1.00 89.88 84 LEU A O 1
ATOM 647 N N . LYS A 1 85 ? 3.987 1.851 -12.977 1.00 87.50 85 LYS A N 1
ATOM 648 C CA . LYS A 1 85 ? 3.231 1.168 -14.037 1.00 87.50 85 LYS A CA 1
ATOM 649 C C . LYS A 1 85 ? 3.803 -0.214 -14.351 1.00 87.50 85 LYS A C 1
ATOM 651 O O . LYS A 1 85 ? 3.039 -1.175 -14.477 1.00 87.50 85 LYS A O 1
ATOM 656 N N . LEU A 1 86 ? 5.129 -0.328 -14.474 1.00 89.94 86 LEU A N 1
ATOM 657 C CA . LEU A 1 86 ? 5.800 -1.616 -14.672 1.00 89.94 86 LEU A CA 1
ATOM 658 C C . LEU A 1 86 ? 5.548 -2.545 -13.479 1.00 89.94 86 LEU A C 1
ATOM 660 O O . LEU A 1 86 ? 5.134 -3.690 -13.664 1.00 89.94 86 LEU A O 1
ATOM 664 N N . MET A 1 87 ? 5.741 -2.035 -12.264 1.00 91.19 87 MET A N 1
ATOM 665 C CA . MET A 1 87 ? 5.621 -2.811 -11.039 1.00 91.19 87 MET A CA 1
ATOM 666 C C . MET A 1 87 ? 4.234 -3.415 -10.854 1.00 91.19 87 MET A C 1
ATOM 668 O O . MET A 1 87 ? 4.100 -4.630 -10.687 1.00 91.19 87 MET A O 1
ATOM 672 N N . LYS A 1 88 ? 3.197 -2.571 -10.898 1.00 85.88 88 LYS A N 1
ATOM 673 C CA . LYS A 1 88 ? 1.811 -2.998 -10.682 1.00 85.88 88 LYS A CA 1
ATOM 674 C C . LYS A 1 88 ? 1.344 -3.913 -11.816 1.00 85.88 88 LYS A C 1
ATOM 676 O O . LYS A 1 88 ? 0.638 -4.883 -11.552 1.00 85.88 88 LYS A O 1
ATOM 681 N N . GLY A 1 89 ? 1.781 -3.648 -13.052 1.00 82.62 89 GLY A N 1
ATOM 682 C CA . GLY A 1 89 ? 1.427 -4.438 -14.232 1.00 82.62 89 GLY A CA 1
ATOM 683 C C . GLY A 1 89 ? 2.026 -5.848 -14.265 1.00 82.62 89 GLY A C 1
ATOM 684 O O . GLY A 1 89 ? 1.402 -6.747 -14.820 1.00 82.62 89 GLY A O 1
ATOM 685 N N . ALA A 1 90 ? 3.204 -6.059 -13.668 1.00 86.75 90 ALA A N 1
ATOM 686 C CA . ALA A 1 90 ? 3.900 -7.351 -13.678 1.00 86.75 90 ALA A CA 1
ATOM 687 C C . ALA A 1 90 ? 4.046 -8.002 -12.288 1.00 86.75 90 ALA A C 1
ATOM 689 O O . ALA A 1 90 ? 4.719 -9.023 -12.161 1.00 86.75 90 ALA A O 1
ATOM 690 N N . HIS A 1 91 ? 3.404 -7.448 -11.252 1.00 88.00 91 HIS A N 1
ATOM 691 C CA . HIS A 1 91 ? 3.513 -7.911 -9.862 1.00 88.00 91 HIS A CA 1
ATOM 692 C C . HIS A 1 91 ? 4.969 -8.021 -9.382 1.00 88.00 91 HIS A C 1
ATOM 694 O O . HIS A 1 91 ? 5.378 -9.041 -8.828 1.00 88.00 91 HIS A O 1
ATOM 700 N N . ILE A 1 92 ? 5.765 -6.986 -9.623 1.00 93.94 92 ILE A N 1
ATOM 701 C CA . ILE A 1 92 ? 7.172 -6.917 -9.205 1.00 93.94 92 ILE A CA 1
ATOM 702 C C . ILE A 1 92 ? 7.245 -6.414 -7.755 1.00 93.94 92 ILE A C 1
ATOM 704 O O . ILE A 1 92 ? 6.379 -5.647 -7.338 1.00 93.94 92 ILE A O 1
ATOM 708 N N . ASN A 1 93 ? 8.239 -6.862 -6.981 1.00 96.56 93 ASN A N 1
ATOM 709 C CA . ASN A 1 93 ? 8.416 -6.418 -5.596 1.00 96.56 93 ASN A CA 1
ATOM 710 C C . ASN A 1 93 ? 9.170 -5.085 -5.518 1.00 96.56 93 ASN A C 1
ATOM 712 O O . ASN A 1 93 ? 8.737 -4.205 -4.791 1.00 96.56 93 ASN A O 1
ATOM 716 N N . LEU A 1 94 ? 10.253 -4.906 -6.283 1.00 97.94 94 LEU A N 1
ATOM 717 C CA . LEU A 1 94 ? 10.990 -3.636 -6.374 1.00 97.94 94 LEU A CA 1
ATOM 718 C C . LEU A 1 94 ? 11.343 -3.306 -7.824 1.00 97.94 94 LEU A C 1
ATOM 720 O O . LEU A 1 94 ? 11.685 -4.196 -8.605 1.00 97.94 94 LEU A O 1
ATOM 724 N N . VAL A 1 95 ? 11.294 -2.026 -8.181 1.00 97.75 95 VAL A N 1
ATOM 725 C CA . VAL A 1 95 ? 11.763 -1.550 -9.488 1.00 97.75 95 VAL A CA 1
ATOM 726 C C . VAL A 1 95 ? 12.821 -0.483 -9.273 1.00 97.75 95 VAL A C 1
ATOM 728 O O . VAL A 1 95 ? 12.515 0.555 -8.694 1.00 97.75 95 VAL A O 1
ATOM 731 N N . LEU A 1 96 ? 14.036 -0.709 -9.772 1.00 98.38 96 LEU A N 1
ATOM 732 C CA . LEU A 1 96 ? 14.998 0.377 -9.932 1.00 98.38 96 LEU A CA 1
ATOM 733 C C . LEU A 1 96 ? 14.652 1.136 -11.210 1.00 98.38 96 LEU A C 1
ATOM 735 O O . LEU A 1 96 ? 14.658 0.551 -12.296 1.00 98.38 96 LEU A O 1
ATOM 739 N N . VAL A 1 97 ? 14.365 2.425 -11.090 1.00 97.62 97 VAL A N 1
ATOM 740 C CA . VAL A 1 97 ? 14.238 3.324 -12.234 1.00 97.62 97 VAL A CA 1
ATOM 741 C C . VAL A 1 97 ? 15.513 4.134 -12.366 1.00 97.62 97 VAL A C 1
ATOM 743 O O . VAL A 1 97 ? 16.016 4.644 -11.370 1.00 97.62 97 VAL A O 1
ATOM 746 N N . ASN A 1 98 ? 16.033 4.251 -13.583 1.00 97.38 98 ASN A N 1
ATOM 747 C CA . ASN A 1 98 ? 17.215 5.046 -13.875 1.00 97.38 98 ASN A CA 1
ATOM 748 C C . ASN A 1 98 ? 17.002 5.879 -15.141 1.00 97.38 98 ASN A C 1
ATOM 750 O O . ASN A 1 98 ? 16.502 5.366 -16.145 1.00 97.38 98 ASN A O 1
ATOM 754 N N . ASP A 1 99 ? 17.459 7.125 -15.129 1.00 97.88 99 ASP A N 1
ATOM 755 C CA . ASP A 1 99 ? 17.473 7.969 -16.317 1.00 97.88 99 ASP A CA 1
ATOM 756 C C . ASP A 1 99 ? 18.881 8.057 -16.905 1.00 97.88 99 ASP A C 1
ATOM 758 O O . ASP A 1 99 ? 19.874 8.251 -16.195 1.00 97.88 99 ASP A O 1
ATOM 762 N N . VAL A 1 100 ? 19.002 7.872 -18.220 1.00 95.94 100 VAL A N 1
ATOM 763 C CA . VAL A 1 100 ? 20.321 7.853 -18.869 1.00 95.94 100 VAL A CA 1
ATOM 764 C C . VAL A 1 100 ? 20.923 9.242 -19.071 1.00 95.94 100 VAL A C 1
ATOM 766 O O . VAL A 1 100 ? 22.150 9.328 -19.172 1.00 95.94 100 VAL A O 1
ATOM 769 N N . VAL A 1 101 ? 20.097 10.295 -19.095 1.00 97.44 101 VAL A N 1
ATOM 770 C CA . VAL A 1 101 ? 20.510 11.689 -19.316 1.00 97.44 101 VAL A CA 1
ATOM 771 C C . VAL A 1 101 ? 20.735 12.391 -17.984 1.00 97.44 101 VAL A C 1
ATOM 773 O O . VAL A 1 101 ? 21.841 12.861 -17.732 1.00 97.44 101 VAL A O 1
ATOM 776 N N . THR A 1 102 ? 19.727 12.419 -17.107 1.00 96.94 102 THR A N 1
ATOM 777 C CA . THR A 1 102 ? 19.814 13.133 -15.818 1.00 96.94 102 THR A CA 1
ATOM 778 C C . THR A 1 102 ? 20.662 12.387 -14.790 1.00 96.94 102 THR A C 1
ATOM 780 O O . THR A 1 102 ? 21.047 12.962 -13.778 1.00 96.94 102 THR A O 1
ATOM 783 N N . ARG A 1 103 ? 20.960 11.102 -15.047 1.00 97.31 103 ARG A N 1
ATOM 784 C CA . ARG A 1 103 ? 21.628 10.162 -14.130 1.00 97.31 103 ARG A CA 1
ATOM 785 C C . ARG A 1 103 ? 20.853 9.862 -12.851 1.00 97.31 103 ARG A C 1
ATOM 787 O O . ARG A 1 103 ? 21.373 9.112 -12.029 1.00 97.31 103 ARG A O 1
ATOM 794 N N . MET A 1 104 ? 19.635 10.380 -12.707 1.00 98.31 104 MET A N 1
ATOM 795 C CA . MET A 1 104 ? 18.780 10.121 -11.557 1.00 98.31 104 MET A CA 1
ATOM 796 C C . MET A 1 104 ? 18.442 8.630 -11.461 1.00 98.31 104 MET A C 1
ATOM 798 O O . MET A 1 104 ? 18.223 7.960 -12.475 1.00 98.31 104 MET A O 1
ATOM 802 N N . ASN A 1 105 ? 18.391 8.114 -10.237 1.00 98.38 105 ASN A N 1
ATOM 803 C CA . ASN A 1 105 ? 18.000 6.750 -9.905 1.00 98.38 105 ASN A CA 1
ATOM 804 C C . ASN A 1 105 ? 16.980 6.794 -8.768 1.00 98.38 105 ASN A C 1
ATOM 806 O O . ASN A 1 105 ? 17.005 7.721 -7.969 1.00 98.38 105 ASN A O 1
ATOM 810 N N . MET A 1 106 ? 16.103 5.797 -8.693 1.00 97.94 106 MET A N 1
ATOM 811 C CA . MET A 1 106 ? 15.200 5.595 -7.559 1.00 97.94 106 MET A CA 1
ATOM 812 C C . MET A 1 106 ? 14.759 4.136 -7.473 1.00 97.94 106 MET A C 1
ATOM 814 O O . MET A 1 106 ? 14.604 3.457 -8.490 1.00 97.94 106 MET A O 1
ATOM 818 N N . VAL A 1 107 ? 14.501 3.663 -6.262 1.00 97.88 107 VAL A N 1
ATOM 819 C CA . VAL A 1 107 ? 13.875 2.373 -5.983 1.00 97.88 107 VAL A CA 1
ATOM 820 C C . VAL A 1 107 ? 12.406 2.608 -5.664 1.00 97.88 107 VAL A C 1
ATOM 822 O O . VAL A 1 107 ? 12.060 3.230 -4.664 1.00 97.88 107 VAL A O 1
ATOM 825 N N . ILE A 1 108 ? 11.531 2.077 -6.506 1.00 96.00 108 ILE A N 1
ATOM 826 C CA . ILE A 1 108 ? 10.084 2.107 -6.290 1.00 96.00 108 ILE A CA 1
ATOM 827 C C . ILE A 1 108 ? 9.670 0.811 -5.606 1.00 96.00 108 ILE A C 1
ATOM 829 O O . ILE A 1 108 ? 10.212 -0.262 -5.903 1.00 96.00 108 ILE A O 1
ATOM 833 N N . CYS A 1 109 ? 8.645 0.891 -4.758 1.00 94.12 109 CYS A N 1
ATOM 834 C CA . CYS A 1 109 ? 8.083 -0.234 -4.005 1.00 94.12 109 CYS A CA 1
ATOM 835 C C . CYS A 1 109 ? 6.530 -0.306 -4.051 1.00 94.12 109 CYS A C 1
ATOM 837 O O . CYS A 1 109 ? 5.879 0.618 -4.551 1.00 94.12 109 CYS A O 1
ATOM 839 N N . PRO A 1 110 ? 5.900 -1.402 -3.569 1.00 89.62 110 PRO A N 1
ATOM 840 C CA . PRO A 1 110 ? 4.462 -1.647 -3.731 1.00 89.62 110 PRO A CA 1
ATOM 841 C C . PRO A 1 110 ? 3.547 -0.683 -2.970 1.00 89.62 110 PRO A C 1
ATOM 843 O O . PRO A 1 110 ? 2.424 -0.449 -3.430 1.00 89.62 110 PRO A O 1
ATOM 846 N N . GLU A 1 111 ? 4.022 -0.136 -1.851 1.00 88.88 111 GLU A N 1
ATOM 847 C CA . GLU A 1 111 ? 3.403 0.947 -1.073 1.00 88.88 111 GLU A CA 1
ATOM 848 C C . GLU A 1 111 ? 3.445 2.312 -1.774 1.00 88.88 111 GLU A C 1
ATOM 850 O O . GLU A 1 111 ? 2.854 3.269 -1.282 1.00 88.88 111 GLU A O 1
ATOM 855 N N . GLU A 1 112 ? 4.042 2.364 -2.969 1.00 90.19 112 GLU A N 1
ATOM 856 C CA . GLU A 1 112 ? 4.106 3.541 -3.840 1.00 90.19 112 GLU A CA 1
ATOM 857 C C . GLU A 1 112 ? 5.113 4.600 -3.363 1.00 90.19 112 GLU A C 1
ATOM 859 O O . GLU A 1 112 ? 5.045 5.744 -3.784 1.00 90.19 112 GLU A O 1
ATOM 864 N N . ALA A 1 113 ? 6.090 4.209 -2.540 1.00 91.94 113 ALA A N 1
ATOM 865 C CA . ALA A 1 113 ? 7.184 5.074 -2.093 1.00 91.94 113 ALA A CA 1
ATOM 866 C C . ALA A 1 113 ? 8.380 5.102 -3.066 1.00 91.94 113 ALA A C 1
ATOM 868 O O . ALA A 1 113 ? 8.566 4.183 -3.881 1.00 91.94 113 ALA A O 1
ATOM 869 N N . ARG A 1 114 ? 9.209 6.150 -2.928 1.00 93.44 114 ARG A N 1
ATOM 870 C CA . ARG A 1 114 ? 10.458 6.380 -3.670 1.00 93.44 114 ARG A CA 1
ATOM 871 C C . ARG A 1 114 ? 11.632 6.353 -2.691 1.00 93.44 114 ARG A C 1
ATOM 873 O O . ARG A 1 114 ? 11.856 7.286 -1.926 1.00 93.44 114 ARG A O 1
ATOM 880 N N . TYR A 1 115 ? 12.417 5.288 -2.731 1.00 95.69 115 TYR A N 1
ATOM 881 C CA . TYR A 1 115 ? 13.641 5.177 -1.942 1.00 95.69 115 TYR A CA 1
ATOM 882 C C . TYR A 1 115 ? 14.868 5.448 -2.806 1.00 95.69 115 TYR A C 1
ATOM 884 O O . TYR A 1 115 ? 14.833 5.231 -4.015 1.00 95.69 115 TYR A O 1
ATOM 892 N N . HIS A 1 116 ? 15.964 5.885 -2.182 1.00 96.38 116 HIS A N 1
ATOM 893 C CA . HIS A 1 116 ? 17.250 6.101 -2.855 1.00 96.38 116 HIS A CA 1
ATOM 894 C C . HIS A 1 116 ? 17.129 6.968 -4.122 1.00 96.38 116 HIS A C 1
ATOM 896 O O . HIS A 1 116 ? 17.613 6.585 -5.187 1.00 96.38 116 HIS A O 1
ATOM 902 N N . VAL A 1 117 ? 16.430 8.107 -4.014 1.00 96.88 117 VAL A N 1
ATOM 903 C CA . VAL A 1 117 ? 16.365 9.120 -5.076 1.00 96.88 117 VAL A CA 1
ATOM 904 C C . VAL A 1 117 ? 17.701 9.860 -5.106 1.00 96.88 117 VAL A C 1
ATOM 906 O O . VAL A 1 117 ? 17.973 10.685 -4.238 1.00 96.88 117 VAL A O 1
ATOM 909 N N . THR A 1 118 ? 18.573 9.507 -6.048 1.00 98.06 118 THR A N 1
ATOM 910 C CA . THR A 1 118 ? 19.964 9.993 -6.075 1.00 98.06 118 THR A CA 1
ATOM 911 C C . THR A 1 118 ? 20.569 9.909 -7.476 1.00 98.06 118 THR A C 1
ATOM 913 O O . THR A 1 118 ? 20.212 9.045 -8.286 1.00 98.06 118 THR A O 1
ATOM 916 N N . THR A 1 119 ? 21.535 10.778 -7.775 1.00 98.00 119 THR A N 1
ATOM 917 C CA . THR A 1 119 ? 22.390 10.659 -8.968 1.00 98.00 119 THR A CA 1
ATOM 918 C C . THR A 1 119 ? 23.527 9.651 -8.776 1.00 98.00 119 THR A C 1
ATOM 920 O O . THR A 1 119 ? 24.114 9.192 -9.760 1.00 98.00 119 THR A O 1
ATOM 923 N N . GLU A 1 120 ? 23.809 9.250 -7.533 1.00 97.88 120 GLU A N 1
ATOM 924 C CA . GLU A 1 120 ? 24.860 8.293 -7.195 1.00 97.88 120 GLU A CA 1
ATOM 925 C C . GLU A 1 120 ? 24.380 6.854 -7.406 1.00 97.88 120 GLU A C 1
ATOM 927 O O . GLU A 1 120 ? 23.740 6.223 -6.567 1.00 97.88 120 GLU A O 1
ATOM 932 N N . ARG A 1 121 ? 24.703 6.294 -8.575 1.00 96.00 121 ARG A N 1
ATOM 933 C CA . ARG A 1 121 ? 24.218 4.963 -8.977 1.00 96.00 121 ARG A CA 1
ATOM 934 C C . ARG A 1 121 ? 24.591 3.850 -7.996 1.00 96.00 121 ARG A C 1
ATOM 936 O O . ARG A 1 121 ? 23.814 2.913 -7.832 1.00 96.00 121 ARG A O 1
ATOM 943 N N . VAL A 1 122 ? 25.788 3.910 -7.410 1.00 97.81 122 VAL A N 1
ATOM 944 C CA . VAL A 1 122 ? 26.260 2.880 -6.472 1.00 97.81 122 VAL A CA 1
ATOM 945 C C . VAL A 1 122 ? 25.382 2.869 -5.224 1.00 97.81 122 VAL A C 1
ATOM 947 O O . VAL A 1 122 ? 24.875 1.809 -4.875 1.00 97.81 122 VAL A O 1
ATOM 950 N N . GLU A 1 123 ? 25.091 4.041 -4.659 1.00 97.88 123 GLU A N 1
ATOM 951 C CA . GLU A 1 123 ? 24.194 4.200 -3.509 1.00 97.88 123 GLU A CA 1
ATOM 952 C C . GLU A 1 123 ? 22.802 3.607 -3.794 1.00 97.88 123 GLU A C 1
ATOM 954 O O . GLU A 1 123 ? 22.266 2.830 -3.002 1.00 97.88 123 GLU A O 1
ATOM 959 N N . ALA A 1 124 ? 22.229 3.899 -4.969 1.00 97.94 124 ALA A N 1
ATOM 960 C CA . ALA A 1 124 ? 20.925 3.358 -5.353 1.00 97.94 124 ALA A CA 1
ATOM 961 C C . ALA A 1 124 ? 20.928 1.825 -5.510 1.00 97.94 124 ALA A C 1
ATOM 963 O O . ALA A 1 124 ? 19.946 1.160 -5.169 1.00 97.94 124 ALA A O 1
ATOM 964 N N . LEU A 1 125 ? 22.018 1.247 -6.025 1.00 98.06 125 LEU A N 1
ATOM 965 C CA . LEU A 1 125 ? 22.163 -0.203 -6.182 1.00 98.06 125 LEU A CA 1
ATOM 966 C C . LEU A 1 125 ? 22.387 -0.912 -4.843 1.00 98.06 125 LEU A C 1
ATOM 968 O O . LEU A 1 125 ? 21.803 -1.975 -4.627 1.00 98.06 125 LEU A O 1
ATOM 972 N N . GLU A 1 126 ? 23.189 -0.335 -3.950 1.00 98.38 126 GLU A N 1
ATOM 973 C CA . GLU A 1 126 ? 23.386 -0.844 -2.588 1.00 98.38 126 GLU A CA 1
ATOM 974 C C . GLU A 1 126 ? 22.056 -0.847 -1.832 1.00 98.38 126 GLU A C 1
ATOM 976 O O . GLU A 1 126 ? 21.621 -1.895 -1.348 1.00 98.38 126 GLU A O 1
ATOM 981 N N . GLY A 1 127 ? 21.335 0.276 -1.869 1.00 98.00 127 GLY A N 1
ATOM 982 C CA . GLY A 1 127 ? 19.997 0.399 -1.304 1.00 98.00 127 GLY A CA 1
ATOM 983 C C . GLY A 1 127 ? 18.997 -0.618 -1.859 1.00 98.00 127 GLY A C 1
ATOM 984 O O . GLY A 1 127 ? 18.270 -1.269 -1.105 1.00 98.00 127 GLY A O 1
ATOM 985 N N . LEU A 1 128 ? 18.996 -0.830 -3.179 1.00 98.50 128 LEU A N 1
ATOM 986 C CA . LEU A 1 128 ? 18.158 -1.839 -3.829 1.00 98.50 128 LEU A CA 1
ATOM 987 C C . LEU A 1 128 ? 18.453 -3.256 -3.318 1.00 98.50 128 LEU A C 1
ATOM 989 O O . LEU A 1 128 ? 17.520 -4.019 -3.053 1.00 98.50 128 LEU A O 1
ATOM 993 N N . VAL A 1 129 ? 19.732 -3.626 -3.207 1.00 98.19 129 VAL A N 1
ATOM 994 C CA . VAL A 1 129 ? 20.146 -4.955 -2.737 1.00 98.19 129 VAL A CA 1
ATOM 995 C C . VAL A 1 129 ? 19.787 -5.138 -1.266 1.00 98.19 129 VAL A C 1
ATOM 997 O O . VAL A 1 129 ? 19.214 -6.171 -0.916 1.00 98.19 129 VAL A O 1
ATOM 1000 N N . GLU A 1 130 ? 20.044 -4.141 -0.419 1.00 97.88 130 GLU A N 1
ATOM 1001 C CA . GLU A 1 130 ? 19.637 -4.160 0.988 1.00 97.88 130 GLU A CA 1
ATOM 1002 C C . GLU A 1 130 ? 18.130 -4.370 1.133 1.00 97.88 130 GLU A C 1
ATOM 1004 O O . GLU A 1 130 ? 17.688 -5.294 1.822 1.00 97.88 130 GLU A O 1
ATOM 1009 N N . MET A 1 131 ? 17.327 -3.553 0.445 1.00 98.06 131 MET A N 1
ATOM 1010 C CA . MET A 1 131 ? 15.870 -3.661 0.481 1.00 98.06 131 MET A CA 1
ATOM 1011 C C . MET A 1 131 ? 15.390 -5.018 -0.029 1.00 98.06 131 MET A C 1
ATOM 1013 O O . MET A 1 131 ? 14.504 -5.619 0.580 1.00 98.06 131 MET A O 1
ATOM 1017 N N . ALA A 1 132 ? 15.980 -5.542 -1.107 1.00 98.12 132 ALA A N 1
ATOM 1018 C CA . ALA A 1 132 ? 15.638 -6.863 -1.620 1.00 98.12 132 ALA A CA 1
ATOM 1019 C C . ALA A 1 132 ? 15.947 -7.971 -0.600 1.00 98.12 132 ALA A C 1
ATOM 1021 O O . ALA A 1 132 ? 15.134 -8.875 -0.402 1.00 98.12 132 ALA A O 1
ATOM 1022 N N . LEU A 1 133 ? 17.085 -7.900 0.093 1.00 96.94 133 LEU A N 1
ATOM 1023 C CA . LEU A 1 133 ? 17.456 -8.875 1.120 1.00 96.94 133 LEU A CA 1
ATOM 1024 C C . LEU A 1 133 ? 16.538 -8.809 2.344 1.00 96.94 133 LEU A C 1
ATOM 1026 O O . LEU A 1 133 ? 16.107 -9.860 2.821 1.00 96.94 133 LEU A O 1
ATOM 1030 N N . MET A 1 134 ? 16.204 -7.607 2.820 1.00 96.56 134 MET A N 1
ATOM 1031 C CA . MET A 1 134 ? 15.285 -7.419 3.947 1.00 96.56 134 MET A CA 1
ATOM 1032 C C . MET A 1 134 ? 13.878 -7.925 3.606 1.00 96.56 134 MET A C 1
ATOM 1034 O O . MET A 1 134 ? 13.317 -8.745 4.332 1.00 96.56 134 MET A O 1
ATOM 1038 N N . ARG A 1 135 ? 13.337 -7.506 2.456 1.00 96.81 135 ARG A N 1
ATOM 1039 C CA . ARG A 1 135 ? 11.945 -7.781 2.071 1.00 96.81 135 ARG A CA 1
ATOM 1040 C C . ARG A 1 135 ? 11.722 -9.185 1.509 1.00 96.81 135 ARG A C 1
ATOM 1042 O O . ARG A 1 135 ? 10.628 -9.719 1.643 1.00 96.81 135 ARG A O 1
ATOM 1049 N N . SER A 1 136 ? 12.735 -9.836 0.936 1.00 95.50 136 SER A N 1
ATOM 1050 C CA . SER A 1 136 ? 12.605 -11.216 0.420 1.00 95.50 136 SER A CA 1
ATOM 1051 C C . SER A 1 136 ? 12.318 -12.269 1.493 1.00 95.50 136 SER A C 1
ATOM 1053 O O . SER A 1 136 ? 11.882 -13.373 1.170 1.00 95.50 136 SER A O 1
ATOM 1055 N N . ARG A 1 137 ? 12.555 -11.935 2.764 1.00 92.94 137 ARG A N 1
ATOM 1056 C CA . ARG A 1 137 ? 12.273 -12.796 3.920 1.00 92.94 137 ARG A CA 1
ATOM 1057 C C . ARG A 1 137 ? 10.872 -12.589 4.485 1.00 92.94 137 ARG A C 1
ATOM 1059 O O . ARG A 1 137 ? 10.483 -13.317 5.393 1.00 92.94 137 ARG A O 1
ATOM 1066 N N . ALA A 1 138 ? 10.146 -11.605 3.963 1.00 93.81 138 ALA A N 1
ATOM 1067 C CA . ALA A 1 138 ? 8.832 -11.245 4.445 1.00 93.81 138 ALA A CA 1
ATOM 1068 C C . ALA A 1 138 ? 7.826 -12.381 4.226 1.00 93.81 138 ALA A C 1
ATOM 1070 O O . ALA A 1 138 ? 7.855 -13.097 3.218 1.00 93.81 138 ALA A O 1
ATOM 1071 N N . THR A 1 139 ? 6.919 -12.536 5.182 1.00 92.75 139 THR A N 1
ATOM 1072 C CA . THR A 1 139 ? 5.917 -13.603 5.183 1.00 92.75 139 THR A CA 1
ATOM 1073 C C . THR A 1 139 ? 4.523 -13.044 4.918 1.00 92.75 139 THR A C 1
ATOM 1075 O O . THR A 1 139 ? 4.205 -11.914 5.278 1.00 92.75 139 THR A O 1
ATOM 1078 N N . PHE A 1 140 ? 3.680 -13.817 4.224 1.00 91.88 140 PHE A N 1
ATOM 1079 C CA . PHE A 1 140 ? 2.390 -13.338 3.723 1.00 91.88 140 PHE A CA 1
ATOM 1080 C C . PHE A 1 140 ? 1.275 -14.346 3.955 1.00 91.88 140 PHE A C 1
ATOM 1082 O O . PHE A 1 140 ? 1.458 -15.561 3.851 1.00 91.88 140 PHE A O 1
ATOM 1089 N N . THR A 1 141 ? 0.077 -13.815 4.169 1.00 91.06 141 THR A N 1
ATOM 1090 C CA . THR A 1 141 ? -1.135 -14.611 4.346 1.00 91.06 141 THR A CA 1
ATOM 1091 C C . THR A 1 141 ? -1.731 -15.040 3.014 1.00 91.06 141 THR A C 1
ATOM 1093 O O . THR A 1 141 ? -1.895 -14.247 2.084 1.00 91.06 141 THR A O 1
ATOM 1096 N N . ARG A 1 142 ? -2.118 -16.314 2.932 1.00 89.81 142 ARG A N 1
ATOM 1097 C CA . ARG A 1 142 ? -2.823 -16.877 1.779 1.00 89.81 142 ARG A CA 1
ATOM 1098 C C . ARG A 1 142 ? -4.330 -16.775 1.990 1.00 89.81 142 ARG A C 1
ATOM 1100 O O . ARG A 1 142 ? -4.860 -17.257 2.988 1.00 89.81 142 ARG A O 1
ATOM 1107 N N . SER A 1 143 ? -5.021 -16.171 1.028 1.00 92.25 143 SER A N 1
ATOM 1108 C CA . SER A 1 143 ? -6.483 -16.102 1.007 1.00 92.25 143 SER A CA 1
ATOM 1109 C C . SER A 1 143 ? -7.070 -17.166 0.087 1.00 92.25 143 SER A C 1
ATOM 1111 O O . SER A 1 143 ? -6.630 -17.322 -1.053 1.00 92.25 143 SER A O 1
ATOM 1113 N N . THR A 1 144 ? -8.086 -17.868 0.584 1.00 95.12 144 THR A N 1
ATOM 1114 C CA . THR A 1 144 ? -8.963 -18.729 -0.218 1.00 95.12 144 THR A CA 1
ATOM 1115 C C . THR A 1 144 ? -10.298 -18.018 -0.363 1.00 95.12 144 THR A C 1
ATOM 1117 O O . THR A 1 144 ? -10.933 -17.713 0.642 1.00 95.12 144 THR A O 1
ATOM 1120 N N . VAL A 1 145 ? -10.700 -17.705 -1.593 1.00 96.06 145 VAL A N 1
ATOM 1121 C CA . VAL A 1 145 ? -11.993 -17.059 -1.856 1.00 96.06 145 VAL A CA 1
ATOM 1122 C C . VAL A 1 145 ? -13.052 -18.141 -2.006 1.00 96.06 145 VAL A C 1
ATOM 1124 O O . VAL A 1 145 ? -12.851 -19.077 -2.776 1.00 96.06 145 VAL A O 1
ATOM 1127 N N . VAL A 1 146 ? -14.166 -17.999 -1.294 1.00 96.56 146 VAL A N 1
ATOM 1128 C CA . VAL A 1 146 ? -15.344 -18.847 -1.483 1.00 96.56 146 VAL A CA 1
ATOM 1129 C C . VAL A 1 146 ? -16.083 -18.359 -2.723 1.00 96.56 146 VAL A C 1
ATOM 1131 O O . VAL A 1 146 ? -16.584 -17.234 -2.762 1.00 96.56 146 VAL A O 1
ATOM 1134 N N . GLU A 1 147 ? -16.091 -19.182 -3.767 1.00 94.69 147 GLU A N 1
ATOM 1135 C CA . GLU A 1 147 ? -16.730 -18.854 -5.039 1.00 94.69 147 GLU A CA 1
ATOM 1136 C C . GLU A 1 147 ? -18.241 -18.648 -4.861 1.00 94.69 147 GLU A C 1
ATOM 1138 O O . GLU A 1 147 ? -18.896 -19.377 -4.121 1.00 94.69 147 GLU A O 1
ATOM 1143 N N . GLY A 1 148 ? -18.788 -17.607 -5.494 1.00 92.56 148 GLY A N 1
ATOM 1144 C CA . GLY A 1 148 ? -20.210 -17.255 -5.409 1.00 92.56 148 GLY A CA 1
ATOM 1145 C C . GLY A 1 148 ? -20.672 -16.664 -4.071 1.00 92.56 148 GLY A C 1
ATOM 1146 O O . GLY A 1 148 ? -21.793 -16.166 -3.997 1.00 92.56 148 GLY A O 1
ATOM 1147 N N . ALA A 1 149 ? -19.838 -16.661 -3.025 1.00 94.62 149 ALA A N 1
ATOM 1148 C CA . ALA A 1 149 ? -20.216 -16.082 -1.741 1.00 94.62 149 ALA A CA 1
ATOM 1149 C C . ALA A 1 149 ? -20.357 -14.557 -1.832 1.00 94.62 149 ALA A C 1
ATOM 1151 O O . ALA A 1 149 ? -19.455 -13.866 -2.319 1.00 94.62 149 ALA A O 1
ATOM 1152 N N . ALA A 1 150 ? -21.466 -14.037 -1.306 1.00 93.94 150 ALA A N 1
ATOM 1153 C CA . ALA A 1 150 ? -21.691 -12.605 -1.191 1.00 93.94 150 ALA A CA 1
ATOM 1154 C C . ALA A 1 150 ? -20.684 -11.956 -0.227 1.00 93.94 150 ALA A C 1
ATOM 1156 O O . ALA A 1 150 ? -20.206 -12.575 0.727 1.00 93.94 150 ALA A O 1
ATOM 1157 N N . GLY A 1 151 ? -20.349 -10.697 -0.510 1.00 94.62 151 GLY A N 1
ATOM 1158 C CA . GLY A 1 151 ? -19.622 -9.845 0.427 1.00 94.62 151 GLY A CA 1
ATOM 1159 C C . GLY A 1 151 ? -20.556 -9.207 1.448 1.00 94.62 151 GLY A C 1
ATOM 1160 O O . GLY A 1 151 ? -21.710 -9.600 1.589 1.00 94.62 151 GLY A O 1
ATOM 1161 N N . VAL A 1 152 ? -20.052 -8.182 2.127 1.00 97.25 152 VAL A N 1
ATOM 1162 C CA . VAL A 1 152 ? -20.847 -7.355 3.041 1.00 97.25 152 VAL A CA 1
ATOM 1163 C C . VAL A 1 152 ? -21.125 -6.024 2.359 1.00 97.25 152 VAL A C 1
ATOM 1165 O O . VAL A 1 152 ? -20.198 -5.344 1.928 1.00 97.25 152 VAL A O 1
ATOM 1168 N N . GLU A 1 153 ? -22.389 -5.641 2.220 1.00 97.38 153 GLU A N 1
ATOM 1169 C CA . GLU A 1 153 ? -22.735 -4.333 1.657 1.00 97.38 153 GLU A CA 1
ATOM 1170 C C . GLU A 1 153 ? -22.234 -3.197 2.556 1.00 97.38 153 GLU A C 1
ATOM 1172 O O . GLU A 1 153 ? -22.240 -3.321 3.779 1.00 97.38 153 GLU A O 1
ATOM 1177 N N . TRP A 1 154 ? -21.849 -2.056 1.972 1.00 97.38 154 TRP A N 1
ATOM 1178 C CA . TRP A 1 154 ? -21.337 -0.917 2.750 1.00 97.38 154 TRP A CA 1
ATOM 1179 C C . TRP A 1 154 ? -22.328 -0.417 3.814 1.00 97.38 154 TRP A C 1
ATOM 1181 O O . TRP A 1 154 ? -21.943 -0.025 4.914 1.00 97.38 154 TRP A O 1
ATOM 1191 N N . LYS A 1 155 ? -23.627 -0.496 3.507 1.00 96.50 155 LYS A N 1
ATOM 1192 C CA . LYS A 1 155 ? -24.720 -0.105 4.404 1.00 96.50 155 LYS A CA 1
ATOM 1193 C C . LYS A 1 155 ? -25.098 -1.171 5.438 1.00 96.50 155 LYS A C 1
ATOM 1195 O O . LYS A 1 155 ? -26.040 -0.955 6.189 1.00 96.50 155 LYS A O 1
ATOM 1200 N N . SER A 1 156 ? -24.416 -2.316 5.466 1.00 96.81 156 SER A N 1
ATOM 1201 C CA . SER A 1 156 ? -24.728 -3.393 6.405 1.00 96.81 156 SER A CA 1
ATOM 1202 C C . SER A 1 156 ? -24.526 -2.949 7.853 1.00 96.81 156 SER A C 1
ATOM 1204 O O . SER A 1 156 ? -23.503 -2.354 8.185 1.00 96.81 156 SER A O 1
ATOM 1206 N N . GLU A 1 157 ? -25.447 -3.326 8.737 1.00 95.50 157 GLU A N 1
ATOM 1207 C CA . GLU A 1 157 ? -25.342 -3.104 10.188 1.00 95.50 157 GLU A CA 1
ATOM 1208 C C . GLU A 1 157 ? -24.129 -3.807 10.822 1.00 95.50 157 GLU A C 1
ATOM 1210 O O . GLU A 1 157 ? -23.695 -3.434 11.906 1.00 95.50 157 GLU A O 1
ATOM 1215 N N . LEU A 1 158 ? -23.525 -4.780 10.125 1.00 95.19 158 LEU A N 1
ATOM 1216 C CA . LEU A 1 158 ? -22.265 -5.405 10.543 1.00 95.19 158 LEU A CA 1
ATOM 1217 C C . LEU A 1 158 ? -21.067 -4.445 10.488 1.00 95.19 158 LEU A C 1
ATOM 1219 O O . LEU A 1 158 ? -20.009 -4.742 11.038 1.00 95.19 158 LEU A O 1
ATOM 1223 N N . ILE A 1 159 ? -21.208 -3.324 9.782 1.00 96.19 159 ILE A N 1
ATOM 1224 C CA . ILE A 1 159 ? -20.223 -2.249 9.739 1.00 96.19 159 ILE A CA 1
ATOM 1225 C C . ILE A 1 159 ? -20.702 -1.155 10.691 1.00 96.19 159 ILE A C 1
ATOM 1227 O O . ILE A 1 159 ? -21.863 -0.751 10.638 1.00 96.19 159 ILE A O 1
ATOM 1231 N N . SER A 1 160 ? -19.818 -0.678 11.567 1.00 92.50 160 SER A N 1
ATOM 1232 C CA . SER A 1 160 ? -20.171 0.365 12.530 1.00 92.50 160 SER A CA 1
ATOM 1233 C C . SER A 1 160 ? -20.506 1.684 11.816 1.00 92.50 160 SER A C 1
ATOM 1235 O O . SER A 1 160 ? -19.845 2.062 10.843 1.00 92.50 160 SER A O 1
ATOM 1237 N N . ASP A 1 161 ? -21.516 2.411 12.310 1.00 95.00 161 ASP A N 1
ATOM 1238 C CA . ASP A 1 161 ? -21.860 3.752 11.799 1.00 95.00 161 ASP A CA 1
ATOM 1239 C C . ASP A 1 161 ? -20.669 4.705 11.876 1.00 95.00 161 ASP A C 1
ATOM 1241 O O . ASP A 1 161 ? -20.433 5.516 10.981 1.00 95.00 161 ASP A O 1
ATOM 1245 N N . ASN A 1 162 ? -19.879 4.546 12.933 1.00 95.62 162 ASN A N 1
ATOM 1246 C CA . ASN A 1 162 ? -18.656 5.284 13.153 1.00 95.62 162 ASN A CA 1
ATOM 1247 C C . ASN A 1 162 ? -17.625 5.046 12.033 1.00 95.62 162 ASN A C 1
ATOM 1249 O O . ASN A 1 162 ? -17.158 6.005 11.420 1.00 95.62 162 ASN A O 1
ATOM 1253 N N . LEU A 1 163 ? -17.313 3.786 11.691 1.00 98.12 163 LEU A N 1
ATOM 1254 C CA . LEU A 1 163 ? -16.405 3.500 10.575 1.00 98.12 163 LEU A CA 1
ATOM 1255 C C . LEU A 1 163 ? -16.940 4.043 9.252 1.00 98.12 163 LEU A C 1
ATOM 1257 O O . LEU A 1 163 ? -16.167 4.620 8.486 1.00 98.12 163 LEU A O 1
ATOM 1261 N N . ARG A 1 164 ? -18.246 3.893 8.995 1.00 97.62 164 ARG A N 1
ATOM 1262 C CA . ARG A 1 164 ? -18.866 4.454 7.790 1.00 97.62 164 ARG A CA 1
ATOM 1263 C C . ARG A 1 164 ? -18.624 5.952 7.675 1.00 97.62 164 ARG A C 1
ATOM 1265 O O . ARG A 1 164 ? -18.100 6.398 6.661 1.00 97.62 164 ARG A O 1
ATOM 1272 N N . ALA A 1 165 ? -18.945 6.705 8.725 1.00 98.44 165 ALA A N 1
ATOM 1273 C CA . ALA A 1 165 ? -18.810 8.157 8.735 1.00 98.44 165 ALA A CA 1
ATOM 1274 C C . ALA A 1 165 ? -17.361 8.615 8.498 1.00 98.44 165 ALA A C 1
ATOM 1276 O O . ALA A 1 165 ? -17.129 9.522 7.699 1.00 98.44 165 ALA A O 1
ATOM 1277 N N . VAL A 1 166 ? -16.382 7.967 9.139 1.00 98.75 166 VAL A N 1
ATOM 1278 C CA . VAL A 1 166 ? -14.956 8.292 8.962 1.00 98.75 166 VAL A CA 1
ATOM 1279 C C . VAL A 1 166 ? -14.488 7.983 7.536 1.00 98.75 166 VAL A C 1
ATOM 1281 O O . VAL A 1 166 ? -13.837 8.814 6.903 1.00 98.75 166 VAL A O 1
ATOM 1284 N N . VAL A 1 167 ? -14.835 6.813 6.992 1.00 98.56 167 VAL A N 1
ATOM 1285 C CA . VAL A 1 167 ? -14.433 6.421 5.630 1.00 98.56 167 VAL A CA 1
ATOM 1286 C C . VAL A 1 167 ? -15.101 7.300 4.575 1.00 98.56 167 VAL A C 1
ATOM 1288 O O . VAL A 1 167 ? -14.417 7.760 3.660 1.00 98.56 167 VAL A O 1
ATOM 1291 N N . ASP A 1 168 ? -16.398 7.580 4.712 1.00 98.44 168 ASP A N 1
ATOM 1292 C CA . ASP A 1 168 ? -17.138 8.459 3.802 1.00 98.44 168 ASP A CA 1
ATOM 1293 C C . ASP A 1 168 ? -16.558 9.884 3.820 1.00 98.44 168 ASP A C 1
ATOM 1295 O O . ASP A 1 168 ? -16.442 10.525 2.771 1.00 98.44 168 ASP A O 1
ATOM 1299 N N . HIS A 1 169 ? -16.113 10.364 4.987 1.00 98.62 169 HIS A N 1
ATOM 1300 C CA . HIS A 1 169 ? -15.385 11.626 5.106 1.00 98.62 169 HIS A CA 1
ATOM 1301 C C . HIS A 1 169 ? -14.046 11.594 4.357 1.00 98.62 169 HIS A C 1
ATOM 1303 O O . HIS A 1 169 ? -13.783 12.476 3.539 1.00 98.62 169 HIS A O 1
ATOM 1309 N N . CYS A 1 170 ? -13.229 10.555 4.558 1.00 98.50 170 CYS A N 1
ATOM 1310 C CA . CYS A 1 170 ? -11.967 10.376 3.833 1.00 98.50 170 CYS A CA 1
ATOM 1311 C C . CYS A 1 170 ? -12.170 10.312 2.307 1.00 98.50 170 CYS A C 1
ATOM 1313 O O . CYS A 1 170 ? -11.384 10.893 1.559 1.00 98.50 170 CYS A O 1
ATOM 1315 N N . ILE A 1 171 ? -13.231 9.647 1.834 1.00 97.56 171 ILE A N 1
ATOM 1316 C CA . ILE A 1 171 ? -13.612 9.616 0.411 1.00 97.56 171 ILE A CA 1
ATOM 1317 C C . ILE A 1 171 ? -13.958 11.022 -0.077 1.00 97.56 171 ILE A C 1
ATOM 1319 O O . ILE A 1 171 ? -13.404 11.481 -1.075 1.00 97.56 171 ILE A O 1
ATOM 1323 N N . LYS A 1 172 ? -14.836 11.730 0.644 1.00 97.56 172 LYS A N 1
ATOM 1324 C CA . LYS A 1 172 ? -15.256 13.095 0.301 1.00 97.56 172 LYS A CA 1
ATOM 1325 C C . LYS A 1 172 ? -14.073 14.064 0.233 1.00 97.56 172 LYS A C 1
ATOM 1327 O O . LYS A 1 172 ? -14.085 14.975 -0.589 1.00 97.56 172 LYS A O 1
ATOM 1332 N N . ARG A 1 173 ? -13.062 13.861 1.079 1.00 97.44 173 ARG A N 1
ATOM 1333 C CA . ARG A 1 173 ? -11.827 14.655 1.136 1.00 97.44 173 ARG A CA 1
ATOM 1334 C C . ARG A 1 173 ? -10.718 14.183 0.196 1.00 97.44 173 ARG A C 1
ATOM 1336 O O . ARG A 1 173 ? -9.627 14.725 0.259 1.00 97.44 173 ARG A O 1
ATOM 1343 N N . GLY A 1 174 ? -10.966 13.195 -0.665 1.00 95.31 174 GLY A N 1
ATOM 1344 C CA . GLY A 1 174 ? -9.986 12.776 -1.673 1.00 95.31 174 GLY A CA 1
ATOM 1345 C C . GLY A 1 174 ? -8.798 11.972 -1.129 1.00 95.31 174 GLY A C 1
ATOM 1346 O O . GLY A 1 174 ? -7.797 11.805 -1.829 1.00 95.31 174 GLY A O 1
ATOM 1347 N N . ALA A 1 175 ? -8.904 11.404 0.077 1.00 96.56 175 ALA A N 1
ATOM 1348 C CA . ALA A 1 175 ? -7.828 10.609 0.676 1.00 96.56 175 ALA A CA 1
ATOM 1349 C C . ALA A 1 175 ? -7.501 9.344 -0.149 1.00 96.56 175 ALA A C 1
ATOM 1351 O O . ALA A 1 175 ? -6.353 8.899 -0.214 1.00 96.56 175 ALA A O 1
ATOM 1352 N N . TYR A 1 176 ? -8.506 8.773 -0.825 1.00 95.44 176 TYR A N 1
ATOM 1353 C CA . TYR A 1 176 ? -8.375 7.582 -1.668 1.00 95.44 176 TYR A CA 1
ATOM 1354 C C . TYR A 1 176 ? -8.227 7.959 -3.147 1.00 95.44 176 TYR A C 1
ATOM 1356 O O . TYR A 1 176 ? -9.185 7.964 -3.925 1.00 95.44 176 TYR A O 1
ATOM 1364 N N . LYS A 1 177 ? -6.990 8.272 -3.539 1.00 91.06 177 LYS A N 1
ATOM 1365 C CA . LYS A 1 177 ? -6.640 8.751 -4.884 1.00 91.06 177 LYS A CA 1
ATOM 1366 C C . LYS A 1 177 ? -6.662 7.601 -5.909 1.00 91.06 177 LYS A C 1
ATOM 1368 O O . LYS A 1 177 ? -5.908 6.635 -5.739 1.00 91.06 177 LYS A O 1
ATOM 1373 N N . PRO A 1 178 ? -7.516 7.657 -6.951 1.00 88.94 178 PRO A N 1
ATOM 1374 C CA . PRO A 1 178 ? -7.633 6.583 -7.930 1.00 88.94 178 PRO A CA 1
ATOM 1375 C C . PRO A 1 178 ? -6.441 6.549 -8.892 1.00 88.94 178 PRO A C 1
ATOM 1377 O O . PRO A 1 178 ? -5.948 7.580 -9.335 1.00 88.94 178 PRO A O 1
ATOM 1380 N N . VAL A 1 179 ? -6.025 5.343 -9.270 1.00 81.62 179 VAL A N 1
ATOM 1381 C CA . VAL A 1 179 ? -4.994 5.075 -10.276 1.00 81.62 179 VAL A CA 1
ATOM 1382 C C . VAL A 1 179 ? -5.587 4.191 -11.364 1.00 81.62 179 VAL A C 1
ATOM 1384 O O . VAL A 1 179 ? -6.187 3.153 -11.074 1.00 81.62 179 VAL A O 1
ATOM 1387 N N . GLN A 1 180 ? -5.416 4.584 -12.627 1.00 82.19 180 GLN A N 1
ATOM 1388 C CA . GLN A 1 180 ? -5.898 3.799 -13.761 1.00 82.19 180 GLN A CA 1
ATOM 1389 C C . GLN A 1 180 ? -5.055 2.539 -13.963 1.00 82.19 180 GLN A C 1
ATOM 1391 O O . GLN A 1 180 ? -3.828 2.579 -14.067 1.00 82.19 180 GLN A O 1
ATOM 1396 N N . THR A 1 181 ? -5.730 1.399 -14.074 1.00 74.69 181 THR A N 1
ATOM 1397 C CA . THR A 1 181 ? -5.110 0.110 -14.384 1.00 74.69 181 THR A CA 1
ATOM 1398 C C . THR A 1 181 ? -5.609 -0.405 -15.726 1.00 74.69 181 THR A C 1
ATOM 1400 O O . THR A 1 181 ? -6.767 -0.218 -16.092 1.00 74.69 181 THR A O 1
ATOM 1403 N N . LYS A 1 182 ? -4.751 -1.128 -16.455 1.00 71.44 182 LYS A N 1
ATOM 1404 C CA . LYS A 1 182 ? -5.111 -1.693 -17.767 1.00 71.44 182 LYS A CA 1
ATOM 1405 C C . LYS A 1 182 ? -6.281 -2.684 -17.719 1.00 71.44 182 LYS A C 1
ATOM 1407 O O . LYS A 1 182 ? -6.932 -2.883 -18.734 1.00 71.44 182 LYS A O 1
ATOM 1412 N N . THR A 1 183 ? -6.495 -3.353 -16.586 1.00 72.88 183 THR A N 1
ATOM 1413 C CA . THR A 1 183 ? -7.375 -4.532 -16.498 1.00 72.88 183 THR A CA 1
ATOM 1414 C C . THR A 1 183 ? -8.550 -4.372 -15.541 1.00 72.88 183 THR A C 1
ATOM 1416 O O . THR A 1 183 ? -9.479 -5.172 -15.601 1.00 72.88 183 THR A O 1
ATOM 1419 N N . ARG A 1 184 ? -8.521 -3.389 -14.634 1.00 73.75 184 ARG A N 1
ATOM 1420 C CA . ARG A 1 184 ? -9.537 -3.211 -13.582 1.00 73.75 184 ARG A CA 1
ATOM 1421 C C . ARG A 1 184 ? -10.134 -1.801 -13.552 1.00 73.75 184 ARG A C 1
ATOM 1423 O O . ARG A 1 184 ? -10.940 -1.523 -12.675 1.00 73.75 184 ARG A O 1
ATOM 1430 N N . GLY A 1 185 ? -9.751 -0.925 -14.485 1.00 84.81 185 GLY A N 1
ATOM 1431 C CA . GLY A 1 185 ? -10.108 0.493 -14.435 1.00 84.81 185 GLY A CA 1
ATOM 1432 C C . GLY A 1 185 ? -9.415 1.202 -13.269 1.00 84.81 185 GLY A C 1
ATOM 1433 O O . GLY A 1 185 ? -8.289 0.841 -12.908 1.00 84.81 185 GLY A O 1
ATOM 1434 N N . ALA A 1 186 ? -10.084 2.196 -12.689 1.00 88.88 186 ALA A N 1
ATOM 1435 C CA . ALA A 1 186 ? -9.590 2.946 -11.540 1.00 88.88 186 ALA A CA 1
ATOM 1436 C C . ALA A 1 186 ? -9.579 2.091 -10.263 1.00 88.88 186 ALA A C 1
ATOM 1438 O O . ALA A 1 186 ? -10.584 1.478 -9.910 1.00 88.88 186 ALA A O 1
ATOM 1439 N N . VAL A 1 187 ? -8.461 2.092 -9.540 1.00 90.38 187 VAL A N 1
ATOM 1440 C CA . VAL A 1 187 ? -8.324 1.454 -8.219 1.00 90.38 187 VAL A CA 1
ATOM 1441 C C . VAL A 1 187 ? -7.675 2.419 -7.238 1.00 90.38 187 VAL A C 1
ATOM 1443 O O . VAL A 1 187 ? -6.888 3.267 -7.645 1.00 90.38 187 VAL A O 1
ATOM 1446 N N . THR A 1 188 ? -7.973 2.290 -5.951 1.00 91.88 188 THR A N 1
ATOM 1447 C CA . THR A 1 188 ? -7.424 3.167 -4.906 1.00 91.88 188 THR A CA 1
ATOM 1448 C C . THR A 1 188 ? -6.473 2.405 -3.986 1.00 91.88 188 THR A C 1
ATOM 1450 O O . THR A 1 188 ? -6.668 1.215 -3.731 1.00 91.88 188 THR A O 1
ATOM 1453 N N . ALA A 1 189 ? -5.446 3.093 -3.484 1.00 90.94 189 ALA A N 1
ATOM 1454 C CA . ALA A 1 189 ? -4.570 2.593 -2.423 1.00 90.94 189 ALA A CA 1
ATOM 1455 C C . ALA A 1 189 ? -5.185 2.854 -1.034 1.00 90.94 189 ALA A C 1
ATOM 1457 O O . ALA A 1 189 ? -6.140 3.622 -0.916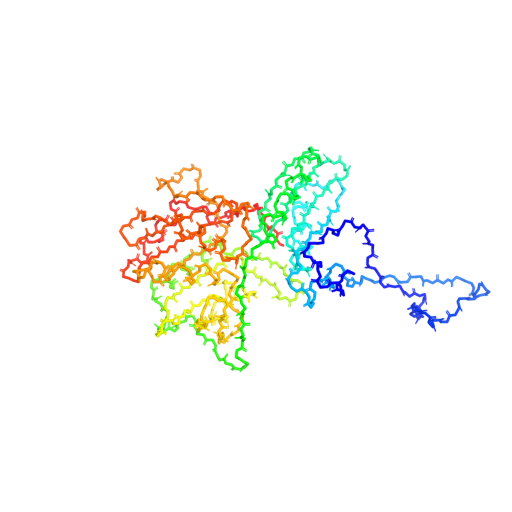 1.00 90.94 189 ALA A O 1
ATOM 1458 N N . GLY A 1 190 ? -4.655 2.216 0.010 1.00 94.00 190 GLY A N 1
ATOM 1459 C CA . GLY A 1 190 ? -5.226 2.238 1.358 1.00 94.00 190 GLY A CA 1
ATOM 1460 C C . GLY A 1 190 ? -6.121 1.036 1.682 1.00 94.00 190 GLY A C 1
ATOM 1461 O O . GLY A 1 190 ? -6.309 0.117 0.877 1.00 94.00 190 GLY A O 1
ATOM 1462 N N . HIS A 1 191 ? -6.663 1.018 2.897 1.00 96.56 191 HIS A N 1
ATOM 1463 C CA . HIS A 1 191 ? -7.643 0.033 3.340 1.00 96.56 191 HIS A CA 1
ATOM 1464 C C . HIS A 1 191 ? -8.358 0.468 4.611 1.00 96.56 191 HIS A C 1
ATOM 1466 O O . HIS A 1 191 ? -7.866 1.278 5.385 1.00 96.56 191 HIS A O 1
ATOM 1472 N N . PHE A 1 192 ? -9.470 -0.183 4.901 1.00 97.81 192 PHE A N 1
ATOM 1473 C CA . PHE A 1 192 ? -10.175 -0.021 6.162 1.00 97.81 192 PHE A CA 1
ATOM 1474 C C . PHE A 1 192 ? -10.863 -1.328 6.525 1.00 97.81 192 PHE A C 1
ATOM 1476 O O . PHE A 1 192 ? -11.113 -2.173 5.655 1.00 97.81 192 PHE A O 1
ATOM 1483 N N . ALA A 1 193 ? -11.107 -1.513 7.815 1.00 97.81 193 ALA A N 1
ATOM 1484 C CA . ALA A 1 193 ? -11.767 -2.696 8.330 1.00 97.81 193 ALA A CA 1
ATOM 1485 C C . ALA A 1 193 ? -12.443 -2.443 9.670 1.00 97.81 193 ALA A C 1
ATOM 1487 O O . ALA A 1 193 ? -12.108 -1.504 10.390 1.00 97.81 193 ALA A O 1
ATOM 1488 N N . VAL A 1 194 ? -13.366 -3.340 9.987 1.00 97.62 194 VAL A N 1
ATOM 1489 C CA . VAL A 1 194 ? -14.033 -3.439 11.279 1.00 97.62 194 VAL A CA 1
ATOM 1490 C C . VAL A 1 194 ? -13.961 -4.874 11.784 1.00 97.62 194 VAL A C 1
ATOM 1492 O O . VAL A 1 194 ? -14.005 -5.833 10.998 1.00 97.62 194 VAL A O 1
ATOM 1495 N N . ARG A 1 195 ? -13.851 -5.027 13.100 1.00 95.81 195 ARG A N 1
ATOM 1496 C CA . ARG A 1 195 ? -14.020 -6.305 13.784 1.00 95.81 195 ARG A CA 1
ATOM 1497 C C . ARG A 1 195 ? -15.426 -6.844 13.508 1.00 95.81 195 ARG A C 1
ATOM 1499 O O . ARG A 1 195 ? -16.423 -6.179 13.761 1.00 95.81 195 ARG A O 1
ATOM 1506 N N . GLY A 1 196 ? -15.495 -8.043 12.944 1.00 93.50 196 GLY A N 1
ATOM 1507 C CA . GLY A 1 196 ? -16.746 -8.727 12.637 1.00 93.50 196 GLY A CA 1
ATOM 1508 C C . GLY A 1 196 ? -17.166 -9.707 13.739 1.00 93.50 196 GLY A C 1
ATOM 1509 O O . GLY A 1 196 ? -16.441 -9.907 14.718 1.00 93.50 196 GLY A O 1
ATOM 1510 N N . PRO A 1 197 ? -18.323 -10.368 13.570 1.00 90.94 197 PRO A N 1
ATOM 1511 C CA . PRO A 1 197 ? -18.818 -11.356 14.524 1.00 90.94 197 PRO A CA 1
ATOM 1512 C C . PRO A 1 197 ? -17.939 -12.614 14.562 1.00 90.94 197 PRO A C 1
ATOM 1514 O O . PRO A 1 197 ? -17.345 -13.011 13.556 1.00 90.94 197 PRO A O 1
ATOM 1517 N N . ASP A 1 198 ? -17.896 -13.275 15.720 1.00 91.06 198 ASP A N 1
ATOM 1518 C CA . ASP A 1 198 ? -17.214 -14.561 15.947 1.00 91.06 198 ASP A CA 1
ATOM 1519 C C . ASP A 1 198 ? -15.728 -14.569 15.541 1.00 91.06 198 ASP A C 1
ATOM 1521 O O . ASP A 1 198 ? -15.233 -15.523 14.939 1.00 91.06 198 ASP A O 1
ATOM 1525 N N . GLY A 1 199 ? -15.014 -13.469 15.799 1.00 89.62 199 GLY A N 1
ATOM 1526 C CA . GLY A 1 199 ? -13.595 -13.342 15.449 1.00 89.62 199 GLY A CA 1
ATOM 1527 C C . GLY A 1 199 ? -13.319 -13.196 13.947 1.00 89.62 199 GLY A C 1
ATOM 1528 O O . GLY A 1 199 ? -12.164 -13.270 13.522 1.00 89.62 199 GLY A O 1
ATOM 1529 N N . LYS A 1 200 ? -14.357 -12.983 13.127 1.00 95.38 200 LYS A N 1
ATOM 1530 C CA . LYS A 1 200 ? -14.210 -12.593 11.719 1.00 95.38 200 LYS A CA 1
ATOM 1531 C C . LYS A 1 200 ? -13.834 -11.114 11.617 1.00 95.38 200 LYS A C 1
ATOM 1533 O O . LYS A 1 200 ? -13.936 -10.354 12.575 1.00 95.38 200 LYS A O 1
ATOM 1538 N N . ILE A 1 201 ? -13.406 -10.687 10.435 1.00 96.81 201 ILE A N 1
ATOM 1539 C CA . ILE A 1 201 ? -13.089 -9.283 10.137 1.00 96.81 201 ILE A CA 1
ATOM 1540 C C . ILE A 1 201 ? -13.786 -8.902 8.836 1.00 96.81 201 ILE A C 1
ATOM 1542 O O . ILE A 1 201 ? -13.828 -9.697 7.900 1.00 96.81 201 ILE A O 1
ATOM 1546 N N . ILE A 1 202 ? -14.319 -7.688 8.758 1.00 97.56 202 ILE A N 1
ATOM 1547 C CA . ILE A 1 202 ? -14.886 -7.135 7.526 1.00 97.56 202 ILE A CA 1
ATOM 1548 C C . ILE A 1 202 ? -13.907 -6.087 7.012 1.00 97.56 202 ILE A C 1
ATOM 1550 O O . ILE A 1 202 ? -13.623 -5.115 7.703 1.00 97.56 202 ILE A O 1
ATOM 1554 N N . THR A 1 203 ? -13.359 -6.293 5.818 1.00 97.50 203 THR A N 1
ATOM 1555 C CA . THR A 1 203 ? -12.255 -5.494 5.267 1.00 97.50 203 THR A CA 1
ATOM 1556 C C . THR A 1 203 ? -12.529 -5.055 3.837 1.00 97.50 203 THR A C 1
ATOM 1558 O O . THR A 1 203 ? -13.323 -5.672 3.120 1.00 97.50 203 THR A O 1
ATOM 1561 N N . SER A 1 204 ? -11.872 -3.980 3.409 1.00 96.81 204 SER A N 1
ATOM 1562 C CA . SER A 1 204 ? -12.006 -3.477 2.049 1.00 96.81 204 SER A CA 1
ATOM 1563 C C . SER A 1 204 ? -11.550 -4.508 1.007 1.00 96.81 204 SER A C 1
ATOM 1565 O O . SER A 1 204 ? -10.650 -5.332 1.224 1.00 96.81 204 SER A O 1
ATOM 1567 N N . ARG A 1 205 ? -12.213 -4.491 -0.154 1.00 95.06 205 ARG A N 1
ATOM 1568 C CA . ARG A 1 205 ? -11.937 -5.423 -1.252 1.00 95.06 205 ARG A CA 1
ATOM 1569 C C . ARG A 1 205 ? -10.636 -5.047 -1.965 1.00 95.06 205 ARG A C 1
ATOM 1571 O O . ARG A 1 205 ? -10.320 -3.883 -2.184 1.00 95.06 205 ARG A O 1
ATOM 1578 N N . ARG A 1 206 ? -9.859 -6.052 -2.369 1.00 91.88 206 ARG A N 1
ATOM 1579 C CA . ARG A 1 206 ? -8.650 -5.843 -3.175 1.00 91.88 206 ARG A CA 1
ATOM 1580 C C . ARG A 1 206 ? -9.007 -5.378 -4.585 1.00 91.88 206 ARG A C 1
ATOM 1582 O O . ARG A 1 206 ? -9.901 -5.953 -5.200 1.00 91.88 206 ARG A O 1
ATOM 1589 N N . TRP A 1 207 ? -8.202 -4.468 -5.140 1.00 88.75 207 TRP A N 1
ATOM 1590 C CA . TRP A 1 207 ? -8.339 -3.986 -6.524 1.00 88.75 207 TRP A CA 1
ATOM 1591 C C . TRP A 1 207 ? -9.710 -3.355 -6.822 1.00 88.75 207 TRP A C 1
ATOM 1593 O O . TRP A 1 207 ? -10.237 -3.527 -7.919 1.00 88.75 207 TRP A O 1
ATOM 1603 N N . SER A 1 208 ? -10.286 -2.647 -5.850 1.00 92.50 208 SER A N 1
ATOM 1604 C CA . SER A 1 208 ? -11.513 -1.862 -6.017 1.00 92.50 208 SER A CA 1
ATOM 1605 C C . SER A 1 208 ? -11.244 -0.364 -5.886 1.00 92.50 208 SER A C 1
ATOM 1607 O O . SER A 1 208 ? -10.225 0.050 -5.333 1.00 92.50 208 SER A O 1
ATOM 1609 N N . ASN A 1 209 ? -12.184 0.442 -6.369 1.00 94.94 209 ASN A N 1
ATOM 1610 C CA . ASN A 1 209 ? -12.214 1.880 -6.142 1.00 94.94 209 ASN A CA 1
ATOM 1611 C C . ASN A 1 209 ? -13.026 2.182 -4.874 1.00 94.94 209 ASN A C 1
ATOM 1613 O O . ASN A 1 209 ? -14.246 2.012 -4.864 1.00 94.94 209 ASN A O 1
ATOM 1617 N N . PHE A 1 210 ? -12.382 2.627 -3.797 1.00 96.00 210 PHE A N 1
ATOM 1618 C CA . PHE A 1 210 ? -13.088 2.933 -2.546 1.00 96.00 210 PHE A CA 1
ATOM 1619 C C . PHE A 1 210 ? -14.038 4.130 -2.675 1.00 96.00 210 PHE A C 1
ATOM 1621 O O . PHE A 1 210 ? -14.939 4.276 -1.865 1.00 96.00 210 PHE A O 1
ATOM 1628 N N . ASN A 1 211 ? -13.955 4.914 -3.750 1.00 95.50 211 ASN A N 1
ATOM 1629 C CA . ASN A 1 211 ? -14.922 5.981 -4.023 1.00 95.50 211 ASN A CA 1
ATOM 1630 C C . ASN A 1 211 ? -16.262 5.442 -4.583 1.00 95.50 211 ASN A C 1
ATOM 1632 O O . ASN A 1 211 ? -17.144 6.216 -4.937 1.00 95.50 211 ASN A O 1
ATOM 1636 N N . GLN A 1 212 ? -16.405 4.113 -4.685 1.00 95.19 212 GLN A N 1
ATOM 1637 C CA . GLN A 1 212 ? -17.566 3.380 -5.210 1.00 95.19 212 GLN A CA 1
ATOM 1638 C C . GLN A 1 212 ? -17.968 2.236 -4.257 1.00 95.19 212 GLN A C 1
ATOM 1640 O O . GLN A 1 212 ? -18.188 1.092 -4.661 1.00 95.19 212 GLN A O 1
ATOM 1645 N N . LEU A 1 213 ? -17.972 2.488 -2.941 1.00 93.88 213 LEU A N 1
ATOM 1646 C CA . LEU A 1 213 ? -18.256 1.438 -1.947 1.00 93.88 213 LEU A CA 1
ATOM 1647 C C . LEU A 1 213 ? -19.686 0.914 -1.993 1.00 93.88 213 LEU A C 1
ATOM 1649 O O . LEU A 1 213 ? -19.921 -0.226 -1.597 1.00 93.88 213 LEU A O 1
ATOM 1653 N N . LYS A 1 214 ? -20.631 1.709 -2.497 1.00 93.00 214 LYS A N 1
ATOM 1654 C CA . LYS A 1 214 ? -22.013 1.266 -2.678 1.00 93.00 214 LYS A CA 1
ATOM 1655 C C . LYS A 1 214 ? -22.094 0.109 -3.679 1.00 93.00 214 LYS A C 1
ATOM 1657 O O . LYS A 1 214 ? -22.863 -0.818 -3.462 1.00 93.00 214 LYS A O 1
ATOM 1662 N N . GLU A 1 215 ? -21.287 0.153 -4.735 1.00 91.75 215 GLU A N 1
ATOM 1663 C CA . GLU A 1 215 ? -21.202 -0.884 -5.763 1.00 91.75 215 GLU A CA 1
ATOM 1664 C C . GLU A 1 215 ? -20.254 -2.017 -5.348 1.00 91.75 215 GLU A C 1
ATOM 1666 O O . GLU A 1 215 ? -20.511 -3.192 -5.608 1.00 91.75 215 GLU A O 1
ATOM 1671 N N . ASN A 1 216 ? -19.139 -1.670 -4.702 1.00 90.62 216 ASN A N 1
ATOM 1672 C CA . ASN A 1 216 ? -18.091 -2.631 -4.378 1.00 90.62 216 ASN A CA 1
ATOM 1673 C C . ASN A 1 216 ? -18.418 -3.471 -3.140 1.00 90.62 216 ASN A C 1
ATOM 1675 O O . ASN A 1 216 ? -18.155 -4.674 -3.138 1.00 90.62 216 ASN A O 1
ATOM 1679 N N . GLY A 1 217 ? -18.976 -2.866 -2.094 1.00 94.44 217 GLY A N 1
ATOM 1680 C CA . GLY A 1 217 ? -19.084 -3.489 -0.780 1.00 94.44 217 GLY A CA 1
ATOM 1681 C C . GLY A 1 217 ? -17.724 -3.888 -0.192 1.00 94.44 217 GLY A C 1
ATOM 1682 O O . GLY A 1 217 ? -16.659 -3.418 -0.599 1.00 94.44 217 GLY A O 1
ATOM 1683 N N . MET A 1 218 ? -17.779 -4.788 0.781 1.00 97.06 218 MET A N 1
ATOM 1684 C CA . MET A 1 218 ? -16.673 -5.244 1.615 1.00 97.06 218 MET A CA 1
ATOM 1685 C C . MET A 1 218 ? -16.528 -6.767 1.544 1.00 97.06 218 MET A C 1
ATOM 1687 O O . MET A 1 218 ? -17.401 -7.487 1.052 1.00 97.06 218 MET A O 1
ATOM 1691 N N . VAL A 1 219 ? -15.402 -7.268 2.043 1.00 97.06 219 VAL A N 1
ATOM 1692 C CA . VAL A 1 219 ? -15.071 -8.693 2.116 1.00 97.06 219 VAL A CA 1
ATOM 1693 C C . VAL A 1 219 ? -15.123 -9.129 3.573 1.00 97.06 219 VAL A C 1
ATOM 1695 O O . VAL A 1 219 ? -14.470 -8.523 4.420 1.00 97.06 219 VAL A O 1
ATOM 1698 N N . LEU A 1 220 ? -15.856 -10.201 3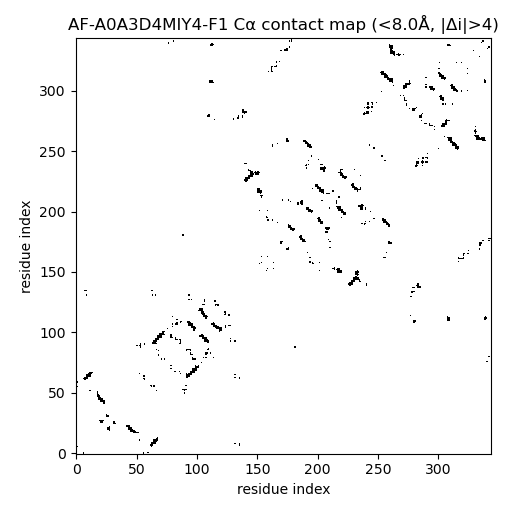.864 1.00 97.00 220 LEU A N 1
ATOM 1699 C CA . LEU A 1 220 ? -15.781 -10.869 5.162 1.00 97.00 220 LEU A CA 1
ATOM 1700 C C . LEU A 1 220 ? -14.621 -11.865 5.121 1.00 97.00 220 LEU A C 1
ATOM 1702 O O . LEU A 1 220 ? -14.542 -12.680 4.201 1.00 97.00 220 LEU A O 1
ATOM 1706 N N . ILE A 1 221 ? -13.727 -11.813 6.103 1.00 96.12 221 ILE A N 1
ATOM 1707 C CA . ILE A 1 221 ? -12.636 -12.772 6.256 1.00 96.12 221 ILE A CA 1
ATOM 1708 C C . ILE A 1 221 ? -12.764 -13.546 7.560 1.00 96.12 221 ILE A C 1
ATOM 1710 O O . ILE A 1 221 ? -13.055 -12.997 8.620 1.00 96.12 221 ILE A O 1
ATOM 1714 N N . GLU A 1 222 ? -12.491 -14.837 7.465 1.00 95.38 222 GLU A N 1
ATOM 1715 C CA . GLU A 1 222 ? -12.426 -15.769 8.577 1.00 95.38 222 GLU A CA 1
ATOM 1716 C C . GLU A 1 222 ? -10.972 -16.239 8.731 1.00 95.38 222 GLU A C 1
ATOM 1718 O O . GLU A 1 222 ? -10.464 -16.986 7.879 1.00 95.38 222 GLU A O 1
ATOM 1723 N N . PRO A 1 223 ? -10.265 -15.783 9.779 1.00 93.19 223 PRO A N 1
ATOM 1724 C CA . PRO A 1 223 ? -8.912 -16.239 10.068 1.00 93.19 223 PRO A CA 1
ATOM 1725 C C . PRO A 1 223 ? -8.842 -17.755 10.298 1.00 93.19 223 PRO A C 1
ATOM 1727 O O . PRO A 1 223 ? -9.642 -18.328 11.033 1.00 93.19 223 PRO A O 1
ATOM 1730 N N . LYS A 1 224 ? -7.855 -18.417 9.684 1.00 93.00 224 LYS A N 1
ATOM 1731 C CA . LYS A 1 224 ? -7.559 -19.849 9.858 1.00 93.00 224 LYS A CA 1
ATOM 1732 C C . LYS A 1 224 ? -6.101 -20.023 10.277 1.00 93.00 224 LYS A C 1
ATOM 1734 O O . LYS A 1 224 ? -5.229 -20.316 9.459 1.00 93.00 224 LYS A O 1
ATOM 1739 N N . GLY A 1 225 ? -5.837 -19.826 11.568 1.00 87.56 225 GLY A N 1
ATOM 1740 C CA . GLY A 1 225 ? -4.476 -19.763 12.106 1.00 87.56 225 GLY A CA 1
ATOM 1741 C C . GLY A 1 225 ? -3.727 -18.524 11.613 1.00 87.56 225 GLY A C 1
ATOM 1742 O O . GLY A 1 225 ? -4.339 -17.573 11.135 1.00 87.56 225 GLY A O 1
ATOM 1743 N N . ARG A 1 226 ? -2.395 -18.522 11.701 1.00 84.38 226 ARG A N 1
ATOM 1744 C CA . ARG A 1 226 ? -1.582 -17.328 11.415 1.00 84.38 226 ARG A CA 1
ATOM 1745 C C . ARG A 1 226 ? -1.591 -16.921 9.934 1.00 84.38 226 ARG A C 1
ATOM 1747 O O . ARG A 1 226 ? -1.860 -15.763 9.618 1.00 84.38 226 ARG A O 1
ATOM 1754 N N . ASP A 1 227 ? -1.433 -17.878 9.021 1.00 89.19 227 ASP A N 1
ATOM 1755 C CA . ASP A 1 227 ? -1.032 -17.572 7.632 1.00 89.19 227 ASP A CA 1
ATOM 1756 C C . ASP A 1 227 ? -2.138 -17.800 6.593 1.00 89.19 227 ASP A C 1
ATOM 1758 O O . ASP A 1 227 ? -1.884 -17.753 5.384 1.00 89.19 227 ASP A O 1
ATOM 1762 N N . LYS A 1 228 ? -3.367 -18.098 7.029 1.00 92.81 228 LYS A N 1
ATOM 1763 C CA . LYS A 1 228 ? -4.481 -18.407 6.127 1.00 92.81 228 LYS A CA 1
ATOM 1764 C C . LYS A 1 228 ? -5.752 -17.672 6.522 1.00 92.81 228 LYS A C 1
ATOM 1766 O O . LYS A 1 228 ? -6.040 -17.490 7.702 1.00 92.81 228 LYS A O 1
ATOM 1771 N N . VAL A 1 229 ? -6.531 -17.299 5.512 1.00 94.50 229 VAL A N 1
ATOM 1772 C CA . VAL A 1 229 ? -7.887 -16.760 5.670 1.00 94.50 229 VAL A CA 1
ATOM 1773 C C . VAL A 1 229 ? -8.824 -17.371 4.631 1.00 94.50 229 VAL A C 1
ATOM 1775 O O . VAL A 1 229 ? -8.418 -17.630 3.491 1.00 94.50 229 VAL A O 1
ATOM 1778 N N . ILE A 1 230 ? -10.081 -17.567 5.017 1.00 96.25 230 ILE A N 1
ATOM 1779 C CA . ILE A 1 230 ? -11.194 -17.802 4.090 1.00 96.25 230 ILE A CA 1
ATOM 1780 C C . ILE A 1 230 ? -11.877 -16.454 3.858 1.00 96.25 230 ILE A C 1
ATOM 1782 O O . ILE A 1 230 ? -12.099 -15.716 4.812 1.00 96.25 230 ILE A O 1
ATOM 1786 N N . ALA A 1 231 ? -12.154 -16.103 2.605 1.00 96.62 231 ALA A N 1
ATOM 1787 C CA . ALA A 1 231 ? -12.711 -14.809 2.229 1.00 96.62 231 ALA A CA 1
ATOM 1788 C C . ALA A 1 231 ? -14.021 -14.969 1.448 1.00 96.62 231 ALA A C 1
ATOM 1790 O O . ALA A 1 231 ? -14.087 -15.734 0.484 1.00 96.62 231 ALA A O 1
ATOM 1791 N N . TYR A 1 232 ? -15.035 -14.203 1.838 1.00 96.38 232 TYR A N 1
ATOM 1792 C CA . TYR A 1 232 ? -16.373 -14.193 1.250 1.00 96.38 232 TYR A CA 1
ATOM 1793 C C . TYR A 1 232 ? -16.607 -12.836 0.570 1.00 96.38 232 TYR A C 1
ATOM 1795 O O . TYR A 1 232 ? -16.292 -11.787 1.138 1.00 96.38 232 TYR A O 1
ATOM 1803 N N . GLY A 1 233 ? -17.098 -12.838 -0.673 1.00 93.81 233 GLY A N 1
ATOM 1804 C CA . GLY A 1 233 ? -17.278 -11.613 -1.461 1.00 93.81 233 GLY A CA 1
ATOM 1805 C C . GLY A 1 233 ? -16.045 -11.119 -2.219 1.00 93.81 233 GLY A C 1
ATOM 1806 O O . GLY A 1 233 ? -16.067 -10.009 -2.750 1.00 93.81 233 GLY A O 1
ATOM 1807 N N . GLY A 1 234 ? -14.963 -11.901 -2.277 1.00 94.06 234 GLY A N 1
ATOM 1808 C CA . GLY A 1 234 ? -13.782 -11.611 -3.098 1.00 94.06 234 GLY A CA 1
ATOM 1809 C C . GLY A 1 234 ? -12.457 -11.668 -2.340 1.00 94.06 234 GLY A C 1
ATOM 1810 O O . GLY A 1 234 ? -12.374 -12.144 -1.212 1.00 94.06 234 GLY A O 1
ATOM 1811 N N . LYS A 1 235 ? -11.380 -11.197 -2.983 1.00 94.00 235 LYS A N 1
ATOM 1812 C CA . LYS A 1 235 ? -10.055 -11.133 -2.345 1.00 94.00 235 LYS A CA 1
ATOM 1813 C C . LYS A 1 235 ? -9.989 -9.939 -1.379 1.00 94.00 235 LYS A C 1
ATOM 1815 O O . LYS A 1 235 ? -10.325 -8.832 -1.809 1.00 94.00 235 LYS A O 1
ATOM 1820 N N . PRO A 1 236 ? -9.510 -10.122 -0.137 1.00 94.00 236 PRO A N 1
ATOM 1821 C CA . PRO A 1 236 ? -9.345 -9.029 0.818 1.00 94.00 236 PRO A CA 1
ATOM 1822 C C . PRO A 1 236 ? -8.154 -8.139 0.454 1.00 94.00 236 PRO A C 1
ATOM 1824 O O . PRO A 1 236 ? -7.234 -8.584 -0.247 1.00 94.00 236 PRO A O 1
ATOM 1827 N N . SER A 1 237 ? -8.168 -6.897 0.944 1.00 91.00 237 SER A N 1
ATOM 1828 C CA . SER A 1 237 ? -7.052 -5.960 0.800 1.00 91.00 237 SER A CA 1
ATOM 1829 C C . SER A 1 237 ? -5.715 -6.572 1.238 1.00 91.00 237 SER A C 1
ATOM 1831 O O . SER A 1 237 ? -5.652 -7.420 2.129 1.00 91.00 237 SER A O 1
ATOM 1833 N N . VAL A 1 238 ? -4.625 -6.121 0.609 1.00 84.31 238 VAL A N 1
ATOM 1834 C CA . VAL A 1 238 ? -3.255 -6.560 0.924 1.00 84.31 238 VAL A CA 1
ATOM 1835 C C . VAL A 1 238 ? -2.887 -6.212 2.372 1.00 84.31 238 VAL A C 1
ATOM 1837 O O . VAL A 1 238 ? -2.284 -7.035 3.053 1.00 84.31 238 VAL A O 1
ATOM 1840 N N . GLY A 1 239 ? -3.347 -5.067 2.886 1.00 81.62 239 GLY A N 1
ATOM 1841 C CA . GLY A 1 239 ? -3.176 -4.705 4.298 1.00 81.62 239 GLY A CA 1
ATOM 1842 C C . GLY A 1 239 ? -4.137 -5.410 5.262 1.00 81.62 239 GLY A C 1
ATOM 1843 O O . GLY A 1 239 ? -4.040 -5.218 6.471 1.00 81.62 239 GLY A O 1
ATOM 1844 N N . GLY A 1 240 ? -5.008 -6.303 4.768 1.00 81.50 240 GLY A N 1
ATOM 1845 C CA . GLY A 1 240 ? -5.863 -7.155 5.603 1.00 81.50 240 GLY A CA 1
ATOM 1846 C C . GLY A 1 240 ? -5.086 -7.977 6.632 1.00 81.50 240 GLY A C 1
ATOM 1847 O O . GLY A 1 240 ? -5.619 -8.363 7.668 1.00 81.50 240 GLY A O 1
ATOM 1848 N N . GLN A 1 241 ? -3.799 -8.209 6.382 1.00 84.69 241 GLN A N 1
ATOM 1849 C CA . GLN A 1 241 ? -2.924 -8.863 7.335 1.00 84.69 241 GLN A CA 1
ATOM 1850 C C . GLN A 1 241 ? -2.521 -7.982 8.522 1.00 84.69 241 GLN A C 1
ATOM 1852 O O . GLN A 1 241 ? -2.524 -8.471 9.650 1.00 84.69 241 GLN A O 1
ATOM 1857 N N . SER A 1 242 ? -2.213 -6.703 8.295 1.00 86.12 242 SER A N 1
ATOM 1858 C CA . SER A 1 242 ? -1.929 -5.756 9.378 1.00 86.12 242 SER A CA 1
ATOM 1859 C C . SER A 1 242 ? -3.136 -5.630 10.303 1.00 86.12 242 SER A C 1
ATOM 1861 O O . SER A 1 242 ? -2.991 -5.694 11.515 1.00 86.12 242 SER A O 1
ATOM 1863 N N . GLN A 1 243 ? -4.339 -5.574 9.726 1.00 92.12 243 GLN A N 1
ATOM 1864 C CA . GLN A 1 243 ? -5.600 -5.500 10.471 1.00 92.12 243 GLN A CA 1
ATOM 1865 C C . GLN A 1 243 ? -5.783 -6.688 11.426 1.00 92.12 243 GLN A C 1
ATOM 1867 O O . GLN A 1 243 ? -6.230 -6.506 12.551 1.00 92.12 243 GLN A O 1
ATOM 1872 N N . ARG A 1 244 ? -5.405 -7.903 11.004 1.00 93.75 244 ARG A N 1
ATOM 1873 C CA . ARG A 1 244 ? -5.482 -9.107 11.847 1.00 93.75 244 ARG A CA 1
ATOM 1874 C C . ARG A 1 244 ? -4.560 -9.023 13.055 1.00 93.75 244 ARG A C 1
ATOM 1876 O O . ARG A 1 244 ? -5.022 -9.254 14.162 1.00 93.75 244 ARG A O 1
ATOM 1883 N 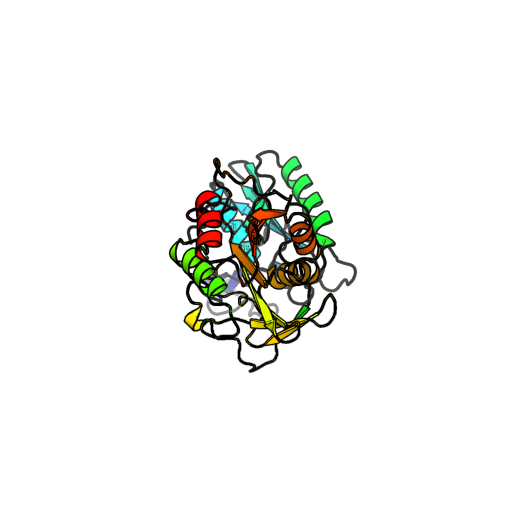N . ILE A 1 245 ? -3.290 -8.682 12.826 1.00 95.19 245 ILE A N 1
ATOM 1884 C CA . ILE A 1 245 ? -2.294 -8.542 13.898 1.00 95.19 245 ILE A CA 1
ATOM 1885 C C . ILE A 1 245 ? -2.746 -7.455 14.875 1.00 95.19 245 ILE A C 1
ATOM 1887 O O . ILE A 1 245 ? -2.767 -7.683 16.076 1.00 95.19 245 ILE A O 1
ATOM 1891 N N . ILE A 1 246 ? -3.190 -6.307 14.358 1.00 96.38 246 ILE A N 1
ATOM 1892 C CA . ILE A 1 246 ? -3.663 -5.191 15.182 1.00 96.38 246 ILE A CA 1
ATOM 1893 C C . ILE A 1 246 ? -4.879 -5.602 16.016 1.00 96.38 246 ILE A C 1
ATOM 1895 O O . ILE A 1 246 ? -4.891 -5.379 17.217 1.00 96.38 246 ILE A O 1
ATOM 1899 N N . PHE A 1 247 ? -5.895 -6.231 15.424 1.00 95.94 247 PHE A N 1
ATOM 1900 C CA . PHE A 1 247 ? -7.090 -6.634 16.169 1.00 95.94 247 PHE A CA 1
ATOM 1901 C C . PHE A 1 247 ? -6.855 -7.790 17.150 1.00 95.94 247 PHE A C 1
ATOM 1903 O O . PHE A 1 247 ? -7.650 -7.948 18.080 1.00 95.94 247 PHE A O 1
ATOM 1910 N N . GLU A 1 248 ? -5.817 -8.598 16.948 1.00 94.81 248 GLU A N 1
ATOM 1911 C CA . GLU A 1 248 ? -5.387 -9.636 17.888 1.00 94.81 248 GLU A CA 1
ATOM 1912 C C . GLU A 1 248 ? -4.603 -9.037 19.067 1.00 94.81 248 GLU A C 1
ATOM 1914 O O . GLU A 1 248 ? -4.893 -9.356 20.217 1.00 94.81 248 GLU A O 1
ATOM 1919 N N . GLU A 1 249 ? -3.655 -8.136 18.796 1.00 96.88 249 GLU A N 1
ATOM 1920 C CA . GLU A 1 249 ? -2.789 -7.523 19.814 1.00 96.88 249 GLU A CA 1
ATOM 1921 C C . GLU A 1 249 ? -3.468 -6.365 20.573 1.00 96.88 249 GLU A C 1
ATOM 1923 O O . GLU A 1 249 ? -3.115 -6.091 21.718 1.00 96.88 249 GLU A O 1
ATOM 1928 N N . HIS A 1 250 ? -4.479 -5.724 19.974 1.00 96.94 250 HIS A N 1
ATOM 1929 C CA . HIS A 1 250 ? -5.237 -4.604 20.547 1.00 96.94 250 HIS A CA 1
ATOM 1930 C C . HIS A 1 250 ? -6.739 -4.940 20.598 1.00 96.94 250 HIS A C 1
ATOM 1932 O O . HIS A 1 250 ? -7.530 -4.419 19.804 1.00 96.94 250 HIS A O 1
ATOM 1938 N N . PRO A 1 251 ? -7.175 -5.824 21.516 1.00 95.81 251 PRO A N 1
ATOM 1939 C CA . PRO A 1 251 ? -8.540 -6.359 21.532 1.00 95.81 251 PRO A CA 1
ATOM 1940 C C . PRO A 1 251 ? -9.618 -5.311 21.836 1.00 95.81 251 PRO A C 1
ATOM 1942 O O . PRO A 1 251 ? -10.779 -5.536 21.512 1.00 95.81 251 PRO A O 1
ATOM 1945 N N . ALA A 1 252 ? -9.242 -4.176 22.432 1.00 95.62 252 ALA A N 1
ATOM 1946 C CA . ALA A 1 252 ? -10.152 -3.067 22.710 1.00 95.62 252 ALA A CA 1
ATOM 1947 C C . ALA A 1 252 ? -10.490 -2.228 21.466 1.00 95.62 252 ALA A C 1
ATOM 1949 O O . ALA A 1 252 ? -11.416 -1.428 21.519 1.00 95.62 252 ALA A O 1
ATOM 1950 N N . LEU A 1 253 ? -9.733 -2.365 20.371 1.00 97.12 253 LEU A N 1
ATOM 1951 C CA . LEU A 1 253 ? -9.924 -1.577 19.157 1.00 97.12 253 LEU A CA 1
ATOM 1952 C C . LEU A 1 253 ? -10.751 -2.354 18.128 1.00 97.12 253 LEU A C 1
ATOM 1954 O O . LEU A 1 253 ? -10.572 -3.564 17.953 1.00 97.12 253 LEU A O 1
ATOM 1958 N N . ASP A 1 254 ? -11.623 -1.645 17.413 1.00 97.25 254 ASP A N 1
ATOM 1959 C CA . ASP A 1 254 ? -12.647 -2.261 16.560 1.00 97.25 254 ASP A CA 1
ATOM 1960 C C . ASP A 1 254 ? -12.550 -1.839 15.102 1.00 97.25 254 ASP A C 1
ATOM 1962 O O . ASP A 1 254 ? -12.873 -2.620 14.211 1.00 97.25 254 ASP A O 1
ATOM 1966 N N . ASN A 1 255 ? -12.121 -0.605 14.855 1.00 98.31 255 ASN A N 1
ATOM 1967 C CA . ASN A 1 255 ? -12.109 0.014 13.540 1.00 98.31 255 ASN A CA 1
ATOM 1968 C C . ASN A 1 255 ? -10.681 0.388 13.154 1.00 98.31 255 ASN A C 1
ATOM 1970 O O . ASN A 1 255 ? -9.885 0.779 14.005 1.00 98.31 255 ASN A O 1
ATOM 1974 N N . ILE A 1 256 ? -10.371 0.319 11.863 1.00 98.38 256 ILE A N 1
ATOM 1975 C CA . ILE A 1 256 ? -9.114 0.814 11.303 1.00 98.38 256 ILE A CA 1
ATOM 1976 C C . ILE A 1 256 ? -9.361 1.499 9.966 1.00 98.38 256 ILE A C 1
ATOM 1978 O O . ILE A 1 256 ? -10.047 0.948 9.102 1.00 98.38 256 ILE A O 1
ATOM 1982 N N . VAL A 1 257 ? -8.740 2.661 9.776 1.00 98.31 257 VAL A N 1
ATOM 1983 C CA . VAL A 1 257 ? -8.636 3.353 8.488 1.00 98.31 257 VAL A CA 1
ATOM 1984 C C . VAL A 1 257 ? -7.172 3.612 8.146 1.00 98.31 257 VAL A C 1
ATOM 1986 O O . VAL A 1 257 ? -6.357 3.959 9.001 1.00 98.31 257 VAL A O 1
ATOM 1989 N N . HIS A 1 258 ? -6.836 3.405 6.879 1.00 98.00 258 HIS A N 1
ATOM 1990 C CA . HIS A 1 258 ? -5.510 3.609 6.320 1.00 98.00 258 HIS A CA 1
ATOM 1991 C C . HIS A 1 258 ? -5.636 4.151 4.898 1.00 98.00 258 HIS A C 1
ATOM 1993 O O . HIS A 1 258 ? -6.350 3.599 4.057 1.00 98.00 258 HIS A O 1
ATOM 1999 N N . PHE A 1 259 ? -4.903 5.217 4.621 1.00 96.50 259 PHE A N 1
ATOM 2000 C CA . PHE A 1 259 ? -4.825 5.887 3.328 1.00 96.50 259 PHE A CA 1
ATOM 2001 C C . PHE A 1 259 ? -3.379 6.329 3.086 1.00 96.50 259 PHE A C 1
ATOM 2003 O O . PHE A 1 259 ? -2.572 6.348 4.008 1.00 96.50 259 PHE A O 1
ATOM 2010 N N . HIS A 1 260 ? -3.030 6.661 1.844 1.00 95.19 260 HIS A N 1
ATOM 2011 C CA . HIS A 1 260 ? -1.658 7.029 1.472 1.00 95.19 260 HIS A CA 1
ATOM 2012 C C . HIS A 1 260 ? -1.524 8.553 1.397 1.00 95.19 260 HIS A C 1
ATOM 2014 O O . HIS A 1 260 ? -1.328 9.103 0.316 1.00 95.19 260 HIS A O 1
ATOM 2020 N N . CYS A 1 261 ? -1.713 9.230 2.528 1.00 95.69 261 CYS A N 1
ATOM 2021 C CA . CYS A 1 261 ? -1.563 10.683 2.657 1.00 95.69 261 CYS A CA 1
ATOM 2022 C C . CYS A 1 261 ? -0.427 11.004 3.643 1.00 95.69 261 CYS A C 1
ATOM 2024 O O . CYS A 1 261 ? -0.260 10.256 4.617 1.00 95.69 261 CYS A O 1
ATOM 2026 N N . PRO A 1 262 ? 0.363 12.067 3.412 1.00 95.31 262 PRO A N 1
ATOM 2027 C CA . PRO A 1 262 ? 1.454 12.432 4.302 1.00 95.31 262 PRO A CA 1
ATOM 2028 C C . PRO A 1 262 ? 0.947 13.074 5.601 1.00 95.31 262 PRO A C 1
ATOM 2030 O O . PRO A 1 262 ? -0.186 13.555 5.698 1.00 95.31 262 PRO A O 1
ATOM 2033 N N . LEU A 1 263 ? 1.818 13.085 6.612 1.00 95.69 263 LEU A N 1
ATOM 2034 C CA . LEU A 1 263 ? 1.649 13.955 7.774 1.00 95.69 263 LEU A CA 1
ATOM 2035 C C . LEU A 1 263 ? 1.798 15.412 7.337 1.00 95.69 263 LEU A C 1
ATOM 2037 O O . LEU A 1 263 ? 2.666 15.735 6.525 1.00 95.69 263 LEU A O 1
ATOM 2041 N N . LYS A 1 264 ? 0.988 16.291 7.920 1.00 95.69 264 LYS A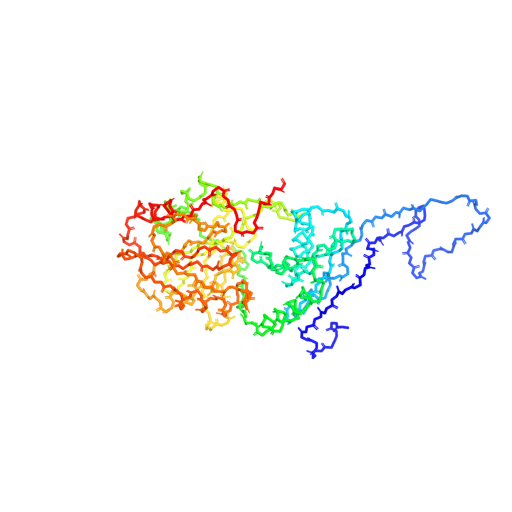 N 1
ATOM 2042 C CA . LYS A 1 264 ? 1.177 17.730 7.778 1.00 95.69 264 LYS A CA 1
ATOM 2043 C C . LYS A 1 264 ? 2.502 18.151 8.426 1.00 95.69 264 LYS A C 1
ATOM 2045 O O . LYS A 1 264 ? 2.842 17.619 9.486 1.00 95.69 264 LYS A O 1
ATOM 2050 N N . PRO A 1 265 ? 3.230 19.127 7.852 1.00 92.81 265 PRO A N 1
ATOM 2051 C CA . PRO A 1 265 ? 4.463 19.643 8.451 1.00 92.81 265 PRO A CA 1
ATOM 2052 C C . PRO A 1 265 ? 4.272 20.189 9.874 1.00 92.81 265 PRO A C 1
ATOM 2054 O O . PRO A 1 265 ? 5.191 20.136 10.687 1.00 92.81 265 PRO A O 1
ATOM 2057 N N . ASP A 1 266 ? 3.078 20.698 10.170 1.00 94.56 266 ASP A N 1
ATOM 2058 C CA . ASP A 1 266 ? 2.663 21.290 11.441 1.00 94.56 266 ASP A CA 1
ATOM 2059 C C . ASP A 1 266 ? 1.717 20.385 12.254 1.00 94.56 266 ASP A C 1
ATOM 2061 O O . ASP A 1 266 ? 1.034 20.865 13.160 1.00 94.56 266 ASP A O 1
ATOM 2065 N N . ALA A 1 267 ? 1.676 19.077 11.958 1.00 96.31 267 ALA A N 1
ATOM 2066 C CA . ALA A 1 267 ? 0.812 18.117 12.646 1.00 96.31 267 ALA A CA 1
ATOM 2067 C C . ALA A 1 267 ? 0.997 18.179 14.184 1.00 96.31 267 ALA A C 1
ATOM 2069 O O . ALA A 1 267 ? 2.105 17.938 14.682 1.00 96.31 267 ALA A O 1
ATOM 2070 N N . PRO A 1 268 ? -0.064 18.473 14.962 1.00 96.81 268 PRO A N 1
ATOM 2071 C CA . PRO A 1 268 ? 0.078 18.805 16.380 1.00 96.81 268 PRO A CA 1
ATOM 2072 C C . PRO A 1 268 ? 0.314 17.585 17.278 1.00 96.81 268 PRO A C 1
ATOM 2074 O O . PRO A 1 268 ? 0.963 17.704 18.318 1.00 96.81 268 PRO A O 1
ATOM 2077 N N . ASP A 1 269 ? -0.179 16.405 16.889 1.00 95.94 269 ASP A N 1
ATOM 2078 C CA . ASP A 1 269 ? -0.325 15.276 17.816 1.00 95.94 269 ASP A CA 1
ATOM 2079 C C . ASP A 1 269 ? 0.881 14.334 17.868 1.00 95.94 269 ASP A C 1
ATOM 2081 O O . ASP A 1 269 ? 0.829 13.293 18.523 1.00 95.94 269 ASP A O 1
ATOM 2085 N N . LYS A 1 270 ? 1.983 14.689 17.192 1.00 93.31 270 LYS A N 1
ATOM 2086 C CA . LYS A 1 270 ? 3.242 13.919 17.186 1.00 93.31 270 LYS A CA 1
ATOM 2087 C C . LYS A 1 270 ? 3.011 12.423 16.929 1.00 93.31 270 LYS A C 1
ATOM 2089 O O . LYS A 1 270 ? 3.507 11.570 17.668 1.00 93.31 270 LYS A O 1
ATOM 2094 N N . ILE A 1 271 ? 2.252 12.117 15.876 1.00 98.00 271 ILE A N 1
ATOM 2095 C CA . ILE A 1 271 ? 1.938 10.742 15.475 1.00 98.00 271 ILE A CA 1
ATOM 2096 C C . ILE A 1 271 ? 3.244 9.933 15.338 1.00 98.00 271 ILE A C 1
ATOM 2098 O O . ILE A 1 271 ? 4.143 10.368 14.611 1.00 98.00 271 ILE A O 1
ATOM 2102 N N . PRO A 1 272 ? 3.380 8.770 16.008 1.00 97.94 272 PRO A N 1
ATOM 2103 C CA . PRO A 1 272 ? 4.594 7.966 15.938 1.00 97.94 272 PRO A CA 1
ATOM 2104 C C . PRO A 1 272 ? 4.930 7.576 14.500 1.00 97.94 272 PRO A C 1
ATOM 2106 O O . PRO A 1 272 ? 4.065 7.086 13.778 1.00 97.94 272 PRO A O 1
ATOM 2109 N N . LEU A 1 273 ? 6.192 7.738 14.106 1.00 97.56 273 LEU A N 1
ATOM 2110 C CA . LEU A 1 273 ? 6.693 7.342 12.791 1.00 97.56 273 LEU A CA 1
ATOM 2111 C C . LEU A 1 273 ? 7.467 6.023 12.891 1.00 97.56 273 LEU A C 1
ATOM 2113 O O . LEU A 1 273 ? 8.310 5.846 13.776 1.00 97.56 273 LEU A O 1
ATOM 2117 N N . ARG A 1 274 ? 7.199 5.093 11.976 1.00 97.94 274 ARG A N 1
ATOM 2118 C CA . ARG A 1 274 ? 7.913 3.816 11.855 1.00 97.94 274 ARG A CA 1
ATOM 2119 C C . ARG A 1 274 ? 8.528 3.687 10.474 1.00 97.94 274 ARG A C 1
ATOM 2121 O O . ARG A 1 274 ? 7.865 3.946 9.474 1.00 97.94 274 ARG A O 1
ATOM 2128 N N . ASP A 1 275 ? 9.771 3.220 10.434 1.00 96.12 275 ASP A N 1
ATOM 2129 C CA . ASP A 1 275 ? 10.450 2.925 9.175 1.00 96.12 275 ASP A CA 1
ATOM 2130 C C . ASP A 1 275 ? 9.722 1.791 8.432 1.00 96.12 275 ASP A C 1
ATOM 2132 O O . ASP A 1 275 ? 9.484 0.712 8.989 1.00 96.12 275 ASP A O 1
ATOM 2136 N N . GLN A 1 276 ? 9.353 2.057 7.179 1.00 95.44 276 GLN A N 1
ATOM 2137 C CA . GLN A 1 276 ? 8.727 1.103 6.266 1.00 95.44 276 GLN A CA 1
ATOM 2138 C C . GLN A 1 276 ? 9.735 0.486 5.287 1.00 95.44 276 GLN A C 1
ATOM 2140 O O . GLN A 1 276 ? 9.478 -0.591 4.747 1.00 95.44 276 GLN A O 1
ATOM 2145 N N . ARG A 1 277 ? 10.909 1.101 5.082 1.00 95.62 277 ARG A N 1
ATOM 2146 C CA . ARG A 1 277 ? 11.951 0.630 4.154 1.00 95.62 277 ARG A CA 1
ATOM 2147 C C . ARG A 1 277 ? 12.238 -0.877 4.274 1.00 95.62 277 ARG A C 1
ATOM 2149 O O . ARG A 1 277 ? 12.279 -1.531 3.225 1.00 95.62 277 ARG A O 1
ATOM 2156 N N . PRO A 1 278 ? 12.368 -1.484 5.471 1.00 96.06 278 PRO A N 1
ATOM 2157 C CA . PRO A 1 278 ? 12.664 -2.914 5.586 1.00 96.06 278 PRO A CA 1
ATOM 2158 C C . PRO A 1 278 ? 11.482 -3.848 5.278 1.00 96.06 278 PRO A C 1
ATOM 2160 O O . PRO A 1 278 ? 11.709 -5.042 5.075 1.00 96.06 278 PRO A O 1
ATOM 2163 N N . PHE A 1 279 ? 10.239 -3.356 5.222 1.00 95.31 279 PHE A N 1
ATOM 2164 C CA . PHE A 1 279 ? 9.039 -4.199 5.181 1.00 95.31 279 PHE A CA 1
ATOM 2165 C C . PHE A 1 279 ? 8.225 -3.994 3.899 1.00 95.31 279 PHE A C 1
ATOM 2167 O O . PHE A 1 279 ? 7.969 -2.874 3.469 1.00 95.31 279 PHE A O 1
ATOM 2174 N N . GLU A 1 280 ? 7.773 -5.084 3.278 1.00 93.88 280 GLU A N 1
ATOM 2175 C CA . GLU A 1 280 ? 6.850 -5.003 2.140 1.00 93.88 280 GLU A CA 1
ATOM 2176 C C . GLU A 1 280 ? 5.406 -4.841 2.634 1.00 93.88 280 GLU A C 1
ATOM 2178 O O . GLU A 1 280 ? 4.964 -5.555 3.538 1.00 93.88 280 GLU A O 1
ATOM 2183 N N . CYS A 1 281 ? 4.647 -3.928 2.021 1.00 91.56 281 CYS A N 1
ATOM 2184 C CA . CYS A 1 281 ? 3.230 -3.754 2.336 1.00 91.56 281 CYS A CA 1
ATOM 2185 C C . CYS A 1 281 ? 2.450 -5.079 2.211 1.00 91.56 281 CYS A C 1
ATOM 2187 O O . CYS A 1 281 ? 2.524 -5.787 1.205 1.00 91.56 281 CYS A O 1
ATOM 2189 N N . GLY A 1 282 ? 1.684 -5.406 3.257 1.00 90.88 282 GLY A N 1
ATOM 2190 C CA . GLY A 1 282 ? 0.900 -6.640 3.365 1.00 90.88 282 GLY A CA 1
ATOM 2191 C C . GLY A 1 282 ? 1.630 -7.845 3.950 1.00 90.88 282 GLY A C 1
ATOM 2192 O O . GLY A 1 282 ? 1.012 -8.905 4.089 1.00 90.88 282 GLY A O 1
ATOM 2193 N N . SER A 1 283 ? 2.910 -7.711 4.301 1.00 94.62 283 SER A N 1
ATOM 2194 C CA . SER A 1 283 ? 3.627 -8.765 5.015 1.00 94.62 283 SER A CA 1
ATOM 2195 C C . SER A 1 283 ? 3.286 -8.803 6.509 1.00 94.62 283 SER A C 1
ATOM 2197 O O . SER A 1 283 ? 2.740 -7.846 7.069 1.00 94.62 283 SER A O 1
ATOM 2199 N N . HIS A 1 284 ? 3.610 -9.910 7.184 1.00 95.25 284 HIS A N 1
ATOM 2200 C CA . HIS A 1 284 ? 3.451 -10.030 8.641 1.00 95.25 284 HIS A CA 1
ATOM 2201 C C . HIS A 1 284 ? 4.329 -9.032 9.377 1.00 95.25 284 HIS A C 1
ATOM 2203 O O . HIS A 1 284 ? 3.903 -8.462 10.372 1.00 95.25 284 HIS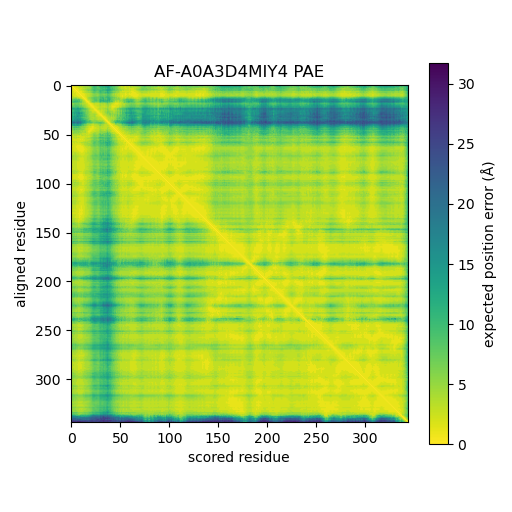 A O 1
ATOM 2209 N N . GLU A 1 285 ? 5.531 -8.795 8.870 1.00 96.75 285 GLU A N 1
ATOM 2210 C CA . GLU A 1 285 ? 6.509 -7.882 9.449 1.00 96.75 285 GLU A CA 1
ATOM 2211 C C . GLU A 1 285 ? 6.041 -6.429 9.322 1.00 96.75 285 GLU A C 1
ATOM 2213 O O . GLU A 1 285 ? 6.133 -5.680 10.290 1.00 96.75 285 GLU A O 1
ATOM 2218 N N . CYS A 1 286 ? 5.437 -6.050 8.188 1.00 96.44 286 CYS A N 1
ATOM 2219 C CA . CYS A 1 286 ? 4.772 -4.753 8.044 1.00 96.44 286 CYS A CA 1
ATOM 2220 C C . CYS A 1 286 ? 3.625 -4.599 9.055 1.00 96.44 286 CYS A C 1
ATOM 2222 O O . CYS A 1 286 ? 3.511 -3.565 9.715 1.00 96.44 286 CYS A O 1
ATOM 2224 N N . GLY A 1 287 ? 2.789 -5.631 9.211 1.00 96.75 287 GLY A N 1
ATOM 2225 C CA . GLY A 1 287 ? 1.694 -5.620 10.182 1.00 96.75 287 GLY A CA 1
ATOM 2226 C C . GLY A 1 287 ? 2.179 -5.526 11.628 1.00 96.75 287 GLY A C 1
ATOM 2227 O O . GLY A 1 287 ? 1.645 -4.733 12.401 1.00 96.75 287 GLY A O 1
ATOM 2228 N N . LYS A 1 288 ? 3.246 -6.252 11.976 1.00 97.62 288 LYS A N 1
ATOM 2229 C CA . LYS A 1 288 ? 3.867 -6.197 13.303 1.00 97.62 288 LYS A CA 1
ATOM 2230 C C . LYS A 1 288 ? 4.516 -4.842 13.573 1.00 97.62 288 LYS A C 1
ATOM 2232 O O . LYS A 1 288 ? 4.296 -4.274 14.633 1.00 97.62 288 LYS A O 1
ATOM 2237 N N . ASN A 1 289 ? 5.231 -4.285 12.594 1.00 97.88 289 ASN A N 1
ATOM 2238 C CA . ASN A 1 289 ? 5.815 -2.946 12.684 1.00 97.88 289 ASN A CA 1
ATOM 2239 C C . ASN A 1 289 ? 4.751 -1.865 12.912 1.00 97.88 289 ASN A C 1
ATOM 2241 O O . ASN A 1 289 ? 4.980 -0.928 13.675 1.00 97.88 289 ASN A O 1
ATOM 2245 N N . THR A 1 290 ? 3.590 -2.024 12.270 1.00 97.94 290 THR A N 1
ATOM 2246 C CA . THR A 1 290 ? 2.427 -1.155 12.483 1.00 97.94 290 THR A CA 1
ATOM 2247 C C . THR A 1 290 ? 1.928 -1.297 13.917 1.00 97.94 290 THR A C 1
ATOM 2249 O O . THR A 1 290 ? 1.874 -0.308 14.638 1.00 97.94 290 THR A O 1
ATOM 2252 N N . SER A 1 291 ? 1.634 -2.525 14.355 1.00 98.19 291 SER A N 1
ATOM 2253 C CA . SER A 1 291 ? 1.107 -2.796 15.696 1.00 98.19 291 SER A CA 1
ATOM 2254 C C . SER A 1 291 ? 2.032 -2.305 16.817 1.00 98.19 291 SER A C 1
ATOM 2256 O O . SER A 1 291 ? 1.580 -1.630 17.737 1.00 98.19 291 SER A O 1
ATOM 2258 N N . ASP A 1 292 ? 3.342 -2.548 16.701 1.00 98.31 292 ASP A N 1
ATOM 2259 C CA . ASP A 1 292 ? 4.344 -2.112 17.686 1.00 98.31 292 ASP A CA 1
ATOM 2260 C C . ASP A 1 292 ? 4.468 -0.588 17.787 1.00 98.31 292 ASP A C 1
ATOM 2262 O O . ASP A 1 292 ? 4.785 -0.040 18.853 1.00 98.31 292 ASP A O 1
ATOM 2266 N N . GLY A 1 293 ? 4.242 0.097 16.665 1.00 98.06 293 GLY A N 1
ATOM 2267 C CA . GLY A 1 293 ? 4.297 1.548 16.569 1.00 98.06 293 GLY A CA 1
ATOM 2268 C C . GLY A 1 293 ? 3.020 2.260 17.001 1.00 98.06 293 GLY A C 1
ATOM 2269 O O . GLY A 1 293 ? 3.085 3.462 17.249 1.00 98.06 293 GLY A O 1
ATOM 2270 N N . LEU A 1 294 ? 1.888 1.555 17.113 1.00 98.25 294 LEU A N 1
ATOM 2271 C CA . LEU A 1 294 ? 0.629 2.158 17.542 1.00 98.25 294 LEU A CA 1
ATOM 2272 C C . LEU A 1 294 ? 0.763 2.753 18.945 1.00 98.25 294 LEU A C 1
ATOM 2274 O O . LEU A 1 294 ? 1.268 2.120 19.878 1.00 98.25 294 LEU A O 1
ATOM 2278 N N . ARG A 1 295 ? 0.282 3.986 19.093 1.00 98.06 295 ARG A N 1
ATOM 2279 C CA . ARG A 1 295 ? 0.133 4.663 20.381 1.00 98.06 295 ARG A CA 1
ATOM 2280 C C . ARG A 1 295 ? -1.228 5.320 20.452 1.00 98.06 295 ARG A C 1
ATOM 2282 O O . ARG A 1 295 ? -1.732 5.797 19.438 1.00 98.06 295 ARG A O 1
ATOM 2289 N N . GLU A 1 296 ? -1.787 5.346 21.652 1.00 98.25 296 GLU A N 1
ATOM 2290 C CA . GLU A 1 296 ? -2.978 6.129 21.946 1.00 98.25 296 GLU A CA 1
ATOM 2291 C C . GLU A 1 296 ? -2.646 7.619 21.827 1.00 98.25 296 GLU A C 1
ATOM 2293 O O . GLU A 1 296 ? -1.726 8.110 22.482 1.00 98.25 296 GLU A O 1
ATOM 2298 N N . ILE A 1 297 ? -3.359 8.312 20.942 1.00 98.31 297 ILE A N 1
ATOM 2299 C CA . ILE A 1 297 ? -3.209 9.751 20.695 1.00 98.31 297 ILE A CA 1
ATOM 2300 C C . ILE A 1 297 ? -4.265 10.526 21.479 1.00 98.31 297 ILE A C 1
ATOM 2302 O O . ILE A 1 297 ? -3.981 11.549 22.094 1.00 98.31 297 ILE A O 1
ATOM 2306 N N . GLU A 1 298 ? -5.483 9.995 21.492 1.00 97.75 298 GLU A N 1
ATOM 2307 C CA . GLU A 1 298 ? -6.573 10.419 22.359 1.00 97.75 298 GLU A CA 1
ATOM 2308 C C . GLU A 1 298 ? -7.262 9.181 22.930 1.00 97.75 298 GLU A C 1
ATOM 2310 O O . GLU A 1 298 ? -7.157 8.110 22.338 1.00 97.75 298 GLU A O 1
ATOM 2315 N N . ASP A 1 299 ? -8.036 9.328 24.012 1.00 97.88 299 ASP A N 1
ATOM 2316 C CA . ASP A 1 299 ? -8.810 8.215 24.584 1.00 97.88 299 ASP A CA 1
ATOM 2317 C C . ASP A 1 299 ? -9.622 7.485 23.502 1.00 97.88 299 ASP A C 1
ATOM 2319 O O . ASP A 1 299 ? -10.505 8.076 22.860 1.00 97.88 299 ASP A O 1
ATOM 2323 N N . GLY A 1 300 ? -9.280 6.208 23.305 1.00 98.00 300 GLY A N 1
ATOM 2324 C CA . GLY A 1 300 ? -9.902 5.305 22.345 1.00 98.00 300 GLY A CA 1
ATOM 2325 C C . GLY A 1 300 ? -9.455 5.462 20.886 1.00 98.00 300 GLY A C 1
ATOM 2326 O O . GLY A 1 300 ? -9.980 4.732 20.042 1.00 98.00 300 GLY A O 1
ATOM 2327 N N . ILE A 1 301 ? -8.511 6.360 20.568 1.00 98.69 301 ILE A N 1
ATOM 2328 C CA . ILE A 1 301 ? -7.973 6.588 19.215 1.00 98.69 301 ILE A CA 1
ATOM 2329 C C . ILE A 1 301 ? -6.458 6.403 19.208 1.00 98.69 301 ILE A C 1
ATOM 2331 O O . ILE A 1 301 ? -5.701 7.164 19.810 1.00 98.69 301 ILE A O 1
ATOM 2335 N N . TRP A 1 302 ? -6.011 5.402 18.465 1.00 98.75 302 TRP A N 1
ATOM 2336 C CA . TRP A 1 302 ? -4.617 5.018 18.328 1.00 98.75 302 TRP A CA 1
ATOM 2337 C C . TRP A 1 302 ? -4.138 5.302 16.911 1.00 98.75 302 TRP A C 1
ATOM 2339 O O . TRP A 1 302 ? -4.878 5.108 15.947 1.00 98.75 302 TRP A O 1
ATOM 2349 N N . ALA A 1 303 ? -2.893 5.746 16.761 1.00 98.69 303 ALA A N 1
ATOM 2350 C CA . ALA A 1 303 ? -2.335 6.006 15.443 1.00 98.69 303 ALA A CA 1
ATOM 2351 C C . ALA A 1 303 ? -0.843 5.690 15.347 1.00 98.69 303 ALA A C 1
ATOM 2353 O O . ALA A 1 303 ? -0.100 5.722 16.329 1.00 98.69 303 ALA A O 1
ATOM 2354 N N . VAL A 1 304 ? -0.420 5.394 14.121 1.00 98.62 304 VAL A N 1
ATOM 2355 C CA . VAL A 1 304 ? 0.979 5.277 13.705 1.00 98.62 304 VAL A CA 1
ATOM 2356 C C . VAL A 1 304 ? 1.092 5.682 12.240 1.00 98.62 304 VAL A C 1
ATOM 2358 O O . VAL A 1 304 ? 0.228 5.348 11.429 1.00 98.62 304 VAL A O 1
ATOM 2361 N N . MET A 1 305 ? 2.163 6.380 11.887 1.00 97.94 305 MET A N 1
ATOM 2362 C CA . MET A 1 305 ? 2.554 6.673 10.515 1.00 97.94 305 MET A CA 1
ATOM 2363 C C . MET A 1 305 ? 3.629 5.680 10.071 1.00 97.94 305 MET A C 1
ATOM 2365 O O . MET A 1 305 ? 4.644 5.506 10.746 1.00 97.94 305 MET A O 1
ATOM 2369 N N . LEU A 1 306 ? 3.419 5.037 8.925 1.00 96.88 306 LEU A N 1
ATOM 2370 C CA . LEU A 1 306 ? 4.464 4.275 8.244 1.00 96.88 306 LEU A CA 1
ATOM 2371 C C . LEU A 1 306 ? 5.152 5.201 7.239 1.00 96.88 306 LEU A C 1
ATOM 2373 O O . LEU A 1 306 ? 4.478 5.780 6.380 1.00 96.88 306 LEU A O 1
ATOM 2377 N N . ASP A 1 307 ? 6.469 5.354 7.362 1.00 94.56 307 ASP A N 1
ATOM 2378 C CA . ASP A 1 307 ? 7.248 6.287 6.547 1.00 94.56 307 ASP A CA 1
ATOM 2379 C C . ASP A 1 307 ? 7.084 6.017 5.043 1.00 94.56 307 ASP A C 1
ATOM 2381 O O . ASP A 1 307 ? 7.066 4.868 4.602 1.00 94.56 307 ASP A O 1
ATOM 2385 N N . GL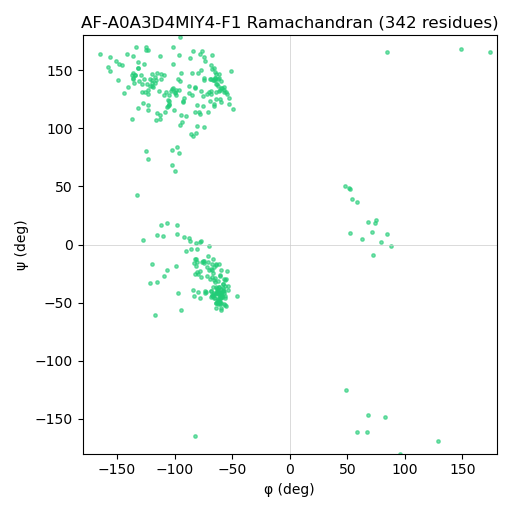N A 1 308 ? 6.902 7.086 4.269 1.00 91.12 308 GLN A N 1
ATOM 2386 C CA . GLN A 1 308 ? 6.553 7.080 2.842 1.00 91.12 308 GLN A CA 1
ATOM 2387 C C . GLN A 1 308 ? 5.326 6.238 2.416 1.00 91.12 308 GLN A C 1
ATOM 2389 O O . GLN A 1 308 ? 5.070 6.071 1.225 1.00 91.12 308 GLN A O 1
ATOM 2394 N N . HIS A 1 309 ? 4.527 5.729 3.356 1.00 94.12 309 HIS A N 1
ATOM 2395 C CA . HIS A 1 309 ? 3.410 4.831 3.061 1.00 94.12 309 HIS A CA 1
ATOM 2396 C C . HIS A 1 309 ? 2.066 5.448 3.452 1.00 94.12 309 HIS A C 1
ATOM 2398 O O . HIS A 1 309 ? 1.227 5.677 2.584 1.00 94.12 309 HIS A O 1
ATOM 2404 N N . GLY A 1 310 ? 1.859 5.762 4.732 1.00 95.50 310 GLY A N 1
ATOM 2405 C CA . GLY A 1 310 ? 0.607 6.354 5.209 1.00 95.50 310 GLY A CA 1
ATOM 2406 C C . GLY A 1 310 ? 0.233 5.971 6.644 1.00 95.50 310 GLY A C 1
ATOM 2407 O O . GLY A 1 310 ? 0.837 5.060 7.227 1.00 95.50 310 GLY A O 1
ATOM 2408 N N . PRO A 1 311 ? -0.765 6.652 7.232 1.00 97.56 311 PRO A N 1
ATOM 2409 C CA . PRO A 1 311 ? -1.185 6.390 8.599 1.00 97.56 311 PRO A CA 1
ATOM 2410 C C . PRO A 1 311 ? -2.041 5.138 8.727 1.00 97.56 311 PRO A C 1
ATOM 2412 O O . PRO A 1 311 ? -2.806 4.792 7.831 1.00 97.56 311 PRO A O 1
ATOM 2415 N N . ASN A 1 312 ? -1.960 4.499 9.886 1.00 98.44 312 ASN A N 1
ATOM 2416 C CA . ASN A 1 312 ? -2.961 3.566 10.378 1.00 98.44 312 ASN A CA 1
ATOM 2417 C C . ASN A 1 312 ? -3.606 4.212 11.603 1.00 98.44 312 ASN A C 1
ATOM 2419 O O . ASN A 1 312 ? -2.936 4.376 12.621 1.00 98.44 312 ASN A O 1
ATOM 2423 N N . ILE A 1 313 ? -4.879 4.594 11.484 1.00 98.75 313 ILE A N 1
ATOM 2424 C CA . ILE A 1 313 ? -5.684 5.117 12.592 1.00 98.75 313 ILE A CA 1
ATOM 2425 C C . ILE A 1 313 ? -6.645 4.015 13.022 1.00 98.75 313 ILE A C 1
ATOM 2427 O O . ILE A 1 313 ? -7.443 3.534 12.216 1.00 98.75 313 ILE A O 1
ATOM 2431 N N . VAL A 1 314 ? -6.545 3.598 14.280 1.00 98.56 314 VAL A N 1
ATOM 2432 C CA . VAL A 1 314 ? -7.253 2.454 14.855 1.00 98.56 314 VAL A CA 1
ATOM 2433 C C . VAL A 1 314 ? -8.013 2.926 16.087 1.00 98.56 314 VAL A C 1
ATOM 2435 O O . VAL A 1 314 ? -7.450 3.625 16.919 1.00 98.56 314 VAL A O 1
ATOM 2438 N N . TYR A 1 315 ? -9.291 2.596 16.214 1.00 98.69 315 TYR A N 1
ATOM 2439 C CA . TYR A 1 315 ? -10.127 3.184 17.259 1.00 98.69 315 TYR A CA 1
ATOM 2440 C C . TYR A 1 315 ? -11.245 2.251 17.710 1.00 98.69 315 TYR A C 1
ATOM 2442 O O . TYR A 1 315 ? -11.641 1.323 16.995 1.00 98.69 315 TYR A O 1
ATOM 2450 N N . ARG A 1 316 ? -11.743 2.490 18.923 1.00 97.88 316 ARG A N 1
ATOM 2451 C CA . ARG A 1 316 ? -12.891 1.765 19.477 1.00 97.88 316 ARG A CA 1
ATOM 2452 C C . ARG A 1 316 ? -14.176 2.114 18.728 1.00 97.88 316 ARG A C 1
ATOM 2454 O O . ARG A 1 316 ? -14.320 3.203 18.169 1.00 97.88 316 ARG A O 1
ATOM 2461 N N . SER A 1 317 ? -15.136 1.202 18.742 1.00 95.31 317 SER A N 1
ATOM 2462 C CA . SER A 1 317 ? -16.453 1.405 18.130 1.00 95.31 317 SER A CA 1
ATOM 2463 C C . SER A 1 317 ? -17.275 2.515 18.793 1.00 95.31 317 SER A C 1
ATOM 2465 O O . SER A 1 317 ? -18.042 3.181 18.096 1.00 95.31 317 SER A O 1
ATOM 2467 N N . ASP A 1 318 ? -17.064 2.761 20.088 1.00 95.94 318 ASP A N 1
ATOM 2468 C CA . ASP A 1 318 ? -17.783 3.749 20.904 1.00 95.94 318 ASP A CA 1
ATOM 2469 C C . ASP A 1 318 ? -17.278 5.198 20.763 1.00 95.94 318 ASP A C 1
ATOM 2471 O O . ASP A 1 318 ? -17.962 6.133 21.182 1.00 95.94 318 ASP A O 1
ATOM 2475 N N . VAL A 1 319 ? -16.110 5.416 20.151 1.00 98.12 319 VAL A N 1
ATOM 2476 C CA . VAL A 1 319 ? -15.563 6.763 19.942 1.00 98.12 319 VAL A CA 1
ATOM 2477 C C . VAL A 1 319 ? -16.419 7.524 18.923 1.00 98.12 319 VAL A C 1
ATOM 2479 O O . VAL A 1 319 ? -16.623 7.028 17.823 1.00 98.12 319 VAL A O 1
ATOM 2482 N N . PRO A 1 320 ? -16.876 8.757 19.190 1.00 98.25 320 PRO A N 1
ATOM 2483 C CA . PRO A 1 320 ? -17.600 9.540 18.190 1.00 98.25 320 PRO A CA 1
ATOM 2484 C C . PRO A 1 320 ? -16.791 9.756 16.900 1.00 98.25 320 PRO A C 1
ATOM 2486 O O . PRO A 1 320 ? -15.658 10.233 16.954 1.00 98.25 320 PRO A O 1
ATOM 2489 N N . ALA A 1 321 ? -17.398 9.500 15.734 1.00 98.62 321 ALA A N 1
ATOM 2490 C CA . ALA A 1 321 ? -16.743 9.662 14.428 1.00 98.62 321 ALA A CA 1
ATOM 2491 C C . ALA A 1 321 ? -16.136 11.059 14.221 1.00 98.62 321 ALA A C 1
ATOM 2493 O O . ALA A 1 321 ? -15.065 11.186 13.633 1.00 98.62 321 ALA A O 1
ATOM 2494 N N . ALA A 1 322 ? -16.791 12.100 14.748 1.00 98.62 322 ALA A N 1
ATOM 2495 C CA . ALA A 1 322 ? -16.307 13.477 14.686 1.00 98.62 322 ALA A CA 1
ATOM 2496 C C . ALA A 1 322 ? -14.906 13.638 15.297 1.00 98.62 322 ALA A C 1
ATOM 2498 O O . ALA A 1 322 ? -14.066 14.293 14.694 1.00 98.62 322 ALA A O 1
ATOM 2499 N N . ARG A 1 323 ? -14.613 12.967 16.421 1.00 98.56 323 ARG A N 1
ATOM 2500 C CA . ARG A 1 323 ? -13.286 13.024 17.060 1.00 98.56 323 ARG A CA 1
ATOM 2501 C C . ARG A 1 323 ? -12.207 12.391 16.185 1.00 98.56 323 ARG A C 1
ATOM 2503 O O . ARG A 1 323 ? -11.122 12.943 16.033 1.00 98.56 323 ARG A O 1
ATOM 2510 N N . VAL A 1 324 ? -12.518 11.251 15.565 1.00 98.81 324 VAL A N 1
ATOM 2511 C CA . VAL A 1 324 ? -11.596 10.573 14.639 1.00 98.81 324 VAL A CA 1
ATOM 2512 C C . VAL A 1 324 ? -11.345 11.439 13.403 1.00 98.81 324 VAL A C 1
ATOM 2514 O O . VAL A 1 324 ? -10.204 11.581 12.970 1.00 98.81 324 VAL A O 1
ATOM 2517 N N . ILE A 1 325 ? -12.397 12.053 12.857 1.00 98.88 325 ILE A N 1
ATOM 2518 C CA . ILE A 1 325 ? -12.309 12.971 11.717 1.00 98.88 325 ILE A CA 1
ATOM 2519 C C . ILE A 1 325 ? -11.466 14.203 12.065 1.00 98.88 325 ILE A C 1
ATOM 2521 O O . ILE A 1 325 ? -10.577 14.550 11.295 1.00 98.88 325 ILE A O 1
ATOM 2525 N N . GLU A 1 326 ? -11.688 14.836 13.216 1.00 98.69 326 GLU A N 1
ATOM 2526 C CA . GLU A 1 326 ? -10.901 15.989 13.674 1.00 98.69 326 GLU A CA 1
ATOM 2527 C C . GLU A 1 326 ? -9.415 15.649 13.821 1.00 98.69 326 GLU A C 1
ATOM 2529 O O . GLU A 1 326 ? -8.562 16.419 13.372 1.00 98.69 326 GLU A O 1
ATOM 2534 N N . LEU A 1 327 ? -9.097 14.478 14.388 1.00 98.69 327 LEU A N 1
ATOM 2535 C CA . LEU A 1 327 ? -7.725 13.979 14.460 1.00 98.69 327 LEU A CA 1
ATOM 2536 C C . LEU A 1 327 ? -7.132 13.781 13.063 1.00 98.69 327 LEU A C 1
ATOM 2538 O O . LEU A 1 327 ? -5.989 14.171 12.823 1.00 98.69 327 LEU A O 1
ATOM 2542 N N . ILE A 1 328 ? -7.888 13.207 12.126 1.00 98.69 328 ILE A N 1
ATOM 2543 C CA . ILE A 1 328 ? -7.412 13.023 10.752 1.00 98.69 328 ILE A CA 1
ATOM 2544 C C . ILE A 1 328 ? -7.112 14.377 10.099 1.00 98.69 328 ILE A C 1
ATOM 2546 O O . ILE A 1 328 ? -6.024 14.586 9.564 1.00 98.69 328 ILE A O 1
ATOM 2550 N N . GLU A 1 329 ? -8.058 15.307 10.182 1.00 98.50 329 GLU A N 1
ATOM 2551 C CA . GLU A 1 329 ? -7.991 16.618 9.541 1.00 98.50 329 GLU A CA 1
ATOM 2552 C C . GLU A 1 329 ? -6.835 17.473 10.035 1.00 98.50 329 GLU A C 1
ATOM 2554 O O . GLU A 1 329 ? -6.201 18.173 9.245 1.00 98.50 329 GLU A O 1
ATOM 2559 N N . ARG A 1 330 ? -6.534 17.440 11.332 1.00 98.06 330 ARG A N 1
ATOM 2560 C CA . ARG A 1 330 ? -5.459 18.270 11.885 1.00 98.06 330 ARG A CA 1
ATOM 2561 C C . ARG A 1 330 ? -4.062 17.679 11.686 1.00 98.06 330 ARG A C 1
ATOM 2563 O O . ARG A 1 330 ? -3.104 18.437 11.754 1.00 98.06 330 ARG A O 1
ATOM 2570 N N . ASN A 1 331 ? -3.928 16.377 11.401 1.00 98.56 331 ASN A N 1
ATOM 2571 C CA . ASN A 1 331 ? -2.612 15.730 11.265 1.00 98.56 331 ASN A CA 1
ATOM 2572 C C . ASN A 1 331 ? -2.224 15.330 9.845 1.00 98.56 331 ASN A C 1
ATOM 2574 O O . ASN A 1 331 ? -1.028 15.245 9.577 1.00 98.56 331 ASN A O 1
ATOM 2578 N N . PHE A 1 332 ? -3.171 15.052 8.947 1.00 98.00 332 PHE A N 1
ATOM 2579 C CA . PHE A 1 332 ? -2.855 14.489 7.630 1.00 98.00 332 PHE A CA 1
ATOM 2580 C C . PHE A 1 332 ? -3.305 15.400 6.498 1.00 98.00 332 PHE A C 1
ATOM 2582 O O . PHE A 1 332 ? -4.396 15.972 6.531 1.00 98.00 332 PHE A O 1
ATOM 2589 N N . ASP A 1 333 ? -2.460 15.522 5.479 1.00 96.38 333 ASP A N 1
ATOM 2590 C CA . ASP A 1 333 ? -2.797 16.248 4.262 1.00 96.38 333 ASP A CA 1
ATOM 2591 C C . ASP A 1 333 ? -3.537 15.316 3.298 1.00 96.38 333 ASP A C 1
ATOM 2593 O O . ASP A 1 333 ? -2.932 14.538 2.563 1.00 96.38 333 ASP A O 1
ATOM 2597 N N . LEU A 1 334 ? -4.869 15.366 3.330 1.00 96.00 334 LEU A N 1
ATOM 2598 C CA . LEU A 1 334 ? -5.712 14.501 2.502 1.00 96.00 334 LEU A CA 1
ATOM 2599 C C . LEU A 1 334 ? -5.680 14.868 1.013 1.00 96.00 334 LEU A C 1
ATOM 2601 O O . LEU A 1 334 ? -6.075 14.041 0.186 1.00 96.00 334 LEU A O 1
ATOM 2605 N N . ASP A 1 335 ? -5.179 16.051 0.657 1.00 91.88 335 ASP A N 1
ATOM 2606 C CA . ASP A 1 335 ? -5.063 16.499 -0.729 1.00 91.88 335 ASP A CA 1
ATOM 2607 C C . ASP A 1 335 ? -3.793 15.930 -1.385 1.00 91.88 335 ASP A C 1
ATOM 2609 O O . ASP A 1 335 ? -3.784 15.656 -2.589 1.00 91.88 335 ASP A O 1
ATOM 2613 N N . ASP A 1 336 ? -2.773 15.598 -0.587 1.00 89.94 336 ASP A N 1
ATOM 2614 C CA . ASP A 1 336 ? -1.499 15.057 -1.064 1.00 89.94 336 ASP A CA 1
ATOM 2615 C C . ASP A 1 336 ? -1.353 13.527 -0.902 1.00 89.94 336 ASP A C 1
ATOM 2617 O O . ASP A 1 336 ? -2.192 12.829 -0.320 1.00 89.94 336 ASP A O 1
ATOM 2621 N N . LYS A 1 337 ? -0.308 12.951 -1.504 1.00 88.25 337 LYS A N 1
ATOM 2622 C CA . LYS A 1 337 ? -0.022 11.517 -1.523 1.00 88.25 337 LYS A CA 1
ATOM 2623 C C . LYS A 1 337 ? 1.403 11.238 -1.065 1.00 88.25 337 LYS A C 1
ATOM 2625 O O . LYS A 1 337 ? 2.347 11.777 -1.627 1.00 88.25 337 LYS A O 1
ATOM 2630 N N . THR A 1 338 ? 1.577 10.295 -0.139 1.00 83.31 338 THR A N 1
ATOM 2631 C CA . THR A 1 338 ? 2.879 10.024 0.506 1.00 83.31 338 THR A CA 1
ATOM 2632 C C . THR A 1 338 ? 4.003 9.608 -0.463 1.00 83.31 338 THR A C 1
ATOM 2634 O O . THR A 1 338 ? 5.174 9.763 -0.141 1.00 83.31 338 THR A O 1
ATOM 2637 N N . GLY A 1 339 ? 3.661 9.107 -1.656 1.00 68.81 339 GLY A N 1
ATOM 2638 C CA . GLY A 1 339 ? 4.600 8.722 -2.723 1.00 68.81 339 GLY A CA 1
ATOM 2639 C C . GLY A 1 339 ? 4.812 9.764 -3.833 1.00 68.81 339 GLY A C 1
ATOM 2640 O O . GLY A 1 339 ? 5.381 9.445 -4.883 1.00 68.81 339 GLY A O 1
ATOM 2641 N N . GLY A 1 340 ? 4.289 10.978 -3.649 1.00 67.19 340 GLY A N 1
ATOM 2642 C CA . GLY A 1 340 ? 4.179 12.010 -4.678 1.00 67.19 340 GLY A CA 1
ATOM 2643 C C . GLY A 1 340 ? 2.924 11.862 -5.545 1.00 67.19 340 GLY A C 1
ATOM 2644 O O . GLY A 1 340 ? 2.235 10.831 -5.533 1.00 67.19 340 GLY A O 1
ATOM 2645 N N . HIS A 1 341 ? 2.604 12.914 -6.303 1.00 63.25 341 HIS A N 1
ATOM 2646 C CA . HIS A 1 341 ? 1.387 12.969 -7.107 1.00 63.25 341 HIS A CA 1
ATOM 2647 C C . HIS A 1 341 ? 1.353 11.848 -8.155 1.00 63.25 341 HIS A C 1
ATOM 2649 O O . HIS A 1 341 ? 2.244 11.692 -8.988 1.00 63.25 341 HIS A O 1
ATOM 2655 N N . VAL A 1 342 ? 0.280 11.056 -8.130 1.00 55.38 342 VAL A N 1
ATOM 2656 C CA . VAL A 1 342 ? -0.054 10.126 -9.211 1.00 55.38 342 VAL A CA 1
ATOM 2657 C C . VAL A 1 342 ? -1.166 10.781 -10.010 1.00 55.38 342 VAL A C 1
ATOM 2659 O O . VAL A 1 342 ? -2.340 10.517 -9.768 1.00 55.38 342 VAL A O 1
ATOM 2662 N N . HIS A 1 343 ? -0.812 11.692 -10.915 1.00 44.97 343 HIS A N 1
ATOM 2663 C CA . HIS A 1 343 ? -1.759 12.123 -11.938 1.00 44.97 343 HIS A CA 1
ATOM 2664 C C . HIS A 1 343 ? -1.926 10.958 -12.920 1.00 44.97 343 HIS A C 1
ATOM 2666 O O . HIS A 1 343 ? -0.959 10.514 -13.542 1.00 44.97 343 HIS A O 1
ATOM 2672 N N . GLY A 1 344 ? -3.131 10.389 -12.945 1.00 38.50 344 GLY A N 1
ATOM 2673 C CA . GLY A 1 344 ? -3.531 9.325 -13.864 1.00 38.50 344 GLY A CA 1
ATOM 2674 C C . GLY A 1 344 ? -4.111 9.880 -15.147 1.00 38.50 344 GLY A C 1
ATOM 2675 O O . GLY A 1 344 ? -4.890 10.853 -15.041 1.00 38.50 344 GLY A O 1
#

Sequence (344 aa):
IVDNPHTKIVFWNPAICDFNGSIDDVASGRKAQRMKTAAGETHMKLTPADKIVSGIRKDRKDIFLVAFKTTTGASEDEMYLAGLKLMKGAHINLVLVNDVVTRMNMVICPEEARYHVTTERVEALEGLVEMALMRSRATFTRSTVVEGAAGVEWKSELISDNLRAVVDHCIKRGAYKPVQTKTRGAVTAGHFAVRGPDGKIITSRRWSNFNQLKENGMVLIEPKGRDKVIAYGGKPSVGGQSQRIIFEEHPALDNIVHFHCPLKPDAPDKIPLRDQRPFECGSHECGKNTSDGLREIEDGIWAVMLDQHGPNIVYRSDVPAARVIELIERNFDLDDKTGGHVHG

pLDDT: mean 92.67, std 7.44, range [38.5, 98.88]

Secondary structure (DSSP, 8-state):
-TT-TT--EEEE------EEEEETTEE-STTPPPP-GGG----EEEEEPPPTHHHHTTT-TTSEEEEEEEESS--HHHHHHHHHHHHHHHT-SEEEEEETTT--EEEE-TT--EEEEES-HHHHHHHHHHHHHHHTT---PEEEEETT---B-TT-TTS-HHHHHHHHHHHHTT-S-EEEETTTEEEE--EEEEE-GGG-EEEEBTT--GGGHHHH-EEEEEE-SSSEEEEESSPBPTTHHHHHHHHHH-TT--EEEE---PBPTT-TT-PPEE--TTS-TTSHHHHHHHHHH-EEEETTEEEEEETTTEEEEEE-TTS-HHHHHHHHHHHB-TTS-TT-----

Mean predicted aligned error: 5.32 Å

Nearest PDB structures (foldseek):
  2gk4-assembly1_B  TM=6.977E-01  e=2.838E-05  Streptococcus pneumoniae TIGR4
  2gk4-assembly1_A  TM=6.392E-01  e=4.236E-05  Streptococcus pneumoniae TIGR4
  6aim-assembly1_A  TM=7.697E-01  e=1.743E-03  Saccharomyces cerevisiae S288C
  6ai8-assembly1_A  TM=7.053E-01  e=1.237E-03  Saccharomyces cerevisiae S288C
  7edz-assembly1_D  TM=7.000E-01  e=5.167E-03  Homo sapiens

Radius of gyration: 22.5 Å; Cα contacts (8 Å, |Δi|>4): 719; chains: 1; bounding box: 52×46×80 Å

Foldseek 3Di:
DQPDPPALEDEAEDDDQAWFKDWAPWGDDPPTDDDDVVVPDIDIDIDGHDDPLLVNCPPPVRHQYEYEAEDEPDDPVVQLLRQQLVCVSSVHAWYWYAYPHVCWIWIAGPLLATHPGDSPVVSRVVLVVQLSVLASPFAFADEDEDPPFAFAQLPDPQDFPLQSLLLVLLLVLQLFPWDQDPPLGTFTDWKKWFQGPPRKIWIAAPSHRSNPRNVQPTWIWDDDPQRYIYIGSHHGYLQVNLVSLQCVLPVQWTIKTKGFWDWDPPQPQCAFEFECSSYHRSTNVSSVSQNVSWDDSDVFWIWHAYQLRTMIIIGGSPDHSVVVNVNCVRTTDSVAGSNGDDPD